Protein AF-A0A7R9JPN4-F1 (afdb_monomer_lite)

Sequence (256 aa):
MTETINARIPQGELLGKKVSSSNTGGVFYSFQGIPYAKPPVGPLRFKVDTTSFVTNNSSGFLSIEGSDVVPNNGLRDQVMALIWVKENISEFGGDPNNVTIEGISAGGLFHKAIAQSGTALLPACYVRKSVAQQRSYRLGEALGFNKKDPQALADYLKTVTPEQLVTATENALSEEETSRLLTFMFNPTEESGLGAFIPGDPFQLLKQGQFHKVPFIVGVTSAEGKLVLNVHNQAILTEWLPSFGEDVLDGVIFRG

pLDDT: mean 71.49, std 18.81, range [30.0, 97.25]

Radius of gyration: 21.3 Å; chains: 1; bounding box: 56×46×48 Å

InterPro domains:
  IPR002018 Carboxylesterase, type B [PF00135] (8-47)
  IPR002018 Carboxylesterase, type B [PF00135] (60-234)
  IPR019826 Carboxylesterase type B, active site [PS00122] (92-107)
  IPR029058 Alpha/Beta hydrolase fold [G3DSA:3.40.50.1820] (2-49)
  IPR029058 Alpha/Beta hydrolase fold [G3DSA:3.40.50.1820] (56-250)
  IPR029058 Alpha/Beta hydrolase fold [SSF53474] (8-233)

Organism: Timema genevievae (NCBI:txid629358)

Secondary structure (DSSP, 8-state):
-PEEEEEEETTEEEEEEEEE-TTT--EEEE----SSS----STTS-PPPTT-TT-STTGGG---TTSS--S-HHHHHHHHHHHHHHHHGGGGT--TTS--EEEEGGG--SSSEEEES--TTSTTT---HHHHHHHHHHHHHHTT-----HHHHHHHHTTS-HHHHHHHHHHHS-HHHHTSSS--SS------STT-SS-S-HHHHHHTT-S----EEEEEETTHHHHHHHHH-HHHHHHHGGGS-GGGGS-EEEE-

Foldseek 3Di:
DKDWDWDADPVGIFIWIFDQDPQPRDIDIGRPDDPPFDPPDDPPPDDDDPVVQQDPVQSQQQAFPQAPDDGNNSVVVVVVVLVVCLVCVVVRVDDSVDDADEDEALGFADANTEYEAYDCPPPAAEDENVLSNQLLVLLCVLLVNDDPRRHVSVVVVVVDHPVSSVVSLVVSDDPVQVPDLHHGSGHDYADDDDPTPHPDRPVVCVVVVVDDDHDYKYWYQLPSVLVSCSVPPPVVCVVCVVVDDPCSHPDGDIDD

Structure (mmCIF, N/CA/C/O backbone):
data_AF-A0A7R9JPN4-F1
#
_entry.id   AF-A0A7R9JPN4-F1
#
loop_
_atom_site.group_PDB
_atom_site.id
_atom_site.type_symbol
_atom_site.label_atom_id
_atom_site.label_alt_id
_atom_site.label_comp_id
_atom_site.label_asym_id
_atom_site.label_entity_id
_atom_site.label_seq_id
_atom_site.pdbx_PDB_ins_code
_atom_site.Cartn_x
_atom_site.Cartn_y
_atom_site.Cartn_z
_atom_site.occupancy
_atom_site.B_iso_or_equiv
_atom_site.auth_seq_id
_atom_site.auth_comp_id
_atom_site.auth_asym_id
_atom_site.auth_atom_id
_atom_site.pdbx_PDB_model_num
ATOM 1 N N . MET A 1 1 ? -26.350 20.402 -9.392 1.00 42.62 1 MET A N 1
ATOM 2 C CA . MET A 1 1 ? -26.614 21.281 -8.232 1.00 42.62 1 MET A CA 1
ATOM 3 C C . MET A 1 1 ? -26.684 20.394 -7.003 1.00 42.62 1 MET A C 1
ATOM 5 O O . MET A 1 1 ? -27.441 19.436 -7.028 1.00 42.62 1 MET A O 1
ATOM 9 N N . THR A 1 2 ? -25.854 20.633 -5.992 1.00 50.91 2 THR A N 1
ATOM 10 C CA . THR A 1 2 ? -25.908 19.905 -4.713 1.00 50.91 2 THR A CA 1
ATOM 11 C C . THR A 1 2 ? -26.987 20.509 -3.827 1.00 50.91 2 THR A C 1
ATOM 13 O O . THR A 1 2 ? -26.919 21.695 -3.513 1.00 50.91 2 THR A O 1
ATOM 16 N N . GLU A 1 3 ? -27.964 19.698 -3.437 1.00 67.62 3 GLU A N 1
ATOM 17 C CA . GLU A 1 3 ? -29.034 20.075 -2.512 1.00 67.62 3 GLU A CA 1
ATOM 18 C C . GLU A 1 3 ? -28.664 19.601 -1.100 1.00 67.62 3 GLU A C 1
ATOM 20 O O . GLU A 1 3 ? -28.267 18.448 -0.904 1.00 67.62 3 GLU A O 1
ATOM 25 N N . THR A 1 4 ? -28.742 20.499 -0.122 1.00 72.31 4 THR A N 1
ATOM 26 C CA . THR A 1 4 ? -28.488 20.185 1.291 1.00 72.31 4 THR A CA 1
ATOM 27 C C . THR A 1 4 ? -29.731 19.547 1.901 1.00 72.31 4 THR A C 1
ATOM 29 O O . THR A 1 4 ? -30.831 20.060 1.712 1.00 72.31 4 THR A O 1
ATOM 32 N N . ILE A 1 5 ? -29.570 18.453 2.649 1.00 73.75 5 ILE A N 1
ATOM 33 C CA . ILE A 1 5 ? -30.681 17.717 3.268 1.00 73.75 5 ILE A CA 1
ATOM 34 C C . ILE A 1 5 ? -30.405 17.495 4.749 1.00 73.75 5 ILE A C 1
ATOM 36 O O . ILE A 1 5 ? -29.289 17.162 5.130 1.00 73.75 5 ILE A O 1
ATOM 40 N N . ASN A 1 6 ? -31.443 17.643 5.571 1.00 73.25 6 ASN A N 1
ATOM 41 C CA . ASN A 1 6 ? -31.411 17.341 6.998 1.00 73.25 6 ASN A CA 1
ATOM 42 C C . ASN A 1 6 ? -32.177 16.042 7.264 1.00 73.25 6 ASN A C 1
ATOM 44 O O . ASN A 1 6 ? -33.338 15.926 6.876 1.00 73.25 6 ASN A O 1
ATOM 48 N N . ALA A 1 7 ? -31.550 15.086 7.944 1.00 65.31 7 ALA A N 1
ATOM 49 C CA . ALA A 1 7 ? -32.190 13.863 8.416 1.00 65.31 7 ALA A CA 1
ATOM 50 C C . ALA A 1 7 ? -32.227 13.863 9.947 1.00 65.31 7 ALA A C 1
ATOM 52 O O . ALA A 1 7 ? -31.200 14.038 10.595 1.00 65.31 7 ALA A O 1
ATOM 53 N N . ARG A 1 8 ? -33.405 13.669 10.545 1.00 67.12 8 ARG A N 1
ATOM 54 C CA . ARG A 1 8 ? -33.550 13.605 12.005 1.00 67.12 8 ARG A CA 1
ATOM 55 C C . ARG A 1 8 ? -33.510 12.150 12.471 1.00 67.12 8 ARG A C 1
ATOM 57 O O . ARG A 1 8 ? -34.318 11.342 12.025 1.00 67.12 8 ARG A O 1
ATOM 64 N N . ILE A 1 9 ? -32.600 11.846 13.392 1.00 68.06 9 ILE A N 1
ATOM 65 C CA . ILE A 1 9 ? -32.450 10.543 14.053 1.00 68.06 9 ILE A CA 1
ATOM 66 C C . ILE A 1 9 ? -32.574 10.711 15.581 1.00 68.06 9 ILE A C 1
ATOM 68 O O . ILE A 1 9 ? -32.477 11.838 16.072 1.00 68.06 9 ILE A O 1
ATOM 72 N N . PRO A 1 10 ? -32.781 9.635 16.369 1.00 53.94 10 PRO A N 1
ATOM 73 C CA . PRO A 1 10 ? -32.921 9.737 17.828 1.00 53.94 10 PRO A CA 1
ATOM 74 C C . PRO A 1 10 ? -31.755 10.448 18.537 1.00 53.94 10 PRO A C 1
ATOM 76 O O . PRO A 1 10 ? -31.945 11.036 19.597 1.00 53.94 10 PRO A O 1
ATOM 79 N N . GLN A 1 11 ? -30.559 10.409 17.948 1.00 51.44 11 GLN A N 1
ATOM 80 C CA . GLN A 1 11 ? -29.329 11.007 18.467 1.00 51.44 11 GLN A CA 1
ATOM 81 C C . GLN A 1 11 ? -29.113 12.470 18.026 1.00 51.44 11 GLN A C 1
ATOM 83 O O . GLN A 1 11 ? -28.174 13.102 18.503 1.00 51.44 11 GLN A O 1
ATOM 88 N N . GLY A 1 12 ? -29.946 13.021 17.132 1.00 59.19 12 GLY A N 1
ATOM 89 C CA . GLY A 1 12 ? -29.831 14.403 16.653 1.00 59.19 12 GLY A CA 1
ATOM 90 C C . GLY A 1 12 ? -30.166 14.594 15.172 1.00 59.19 12 GLY A C 1
ATOM 91 O O . GLY A 1 12 ? -30.761 13.734 14.525 1.00 59.19 12 GLY A O 1
ATOM 92 N N . GLU A 1 13 ? -29.794 15.751 14.626 1.00 59.81 13 GLU A N 1
ATOM 93 C CA . GLU A 1 13 ? -29.970 16.072 13.205 1.00 59.81 13 GLU A CA 1
ATOM 94 C C . GLU A 1 13 ? -28.665 15.835 12.436 1.00 59.81 13 GLU A C 1
ATOM 96 O O . GLU A 1 13 ? -27.599 16.317 12.818 1.00 59.81 13 GLU A O 1
ATOM 101 N N . LEU A 1 14 ? -28.754 15.072 11.350 1.00 55.31 14 LEU A N 1
ATOM 102 C CA . LEU A 1 14 ? -27.670 14.793 10.419 1.00 55.31 14 LEU A CA 1
ATOM 103 C C . LEU A 1 14 ? -27.808 15.690 9.192 1.00 55.31 14 LEU A C 1
ATOM 105 O O . LEU A 1 14 ? -28.815 15.648 8.484 1.00 55.31 14 LEU A O 1
ATOM 109 N N . LEU A 1 15 ? -26.764 16.471 8.922 1.00 64.50 15 LEU A N 1
ATOM 110 C CA . LEU A 1 15 ? -26.654 17.288 7.721 1.00 64.50 15 LEU A CA 1
ATOM 111 C C . LEU A 1 15 ? -25.984 16.464 6.615 1.00 64.50 15 LEU A C 1
ATOM 113 O O . LEU A 1 15 ? -24.847 16.012 6.758 1.00 64.50 15 LEU A O 1
ATOM 117 N N . GLY A 1 16 ? -26.680 16.287 5.502 1.00 68.69 16 GLY A N 1
ATOM 118 C CA . GLY A 1 16 ? -26.197 15.575 4.327 1.00 68.69 16 GLY A CA 1
ATOM 119 C C . GLY A 1 16 ? -26.319 16.394 3.051 1.00 68.69 16 GLY A C 1
ATOM 120 O O . GLY A 1 16 ? -26.831 17.516 3.025 1.00 68.69 16 GLY A O 1
ATOM 121 N N . LYS A 1 17 ? -25.840 15.808 1.958 1.00 76.38 17 LYS A N 1
ATOM 122 C CA . LYS A 1 17 ? -25.964 16.352 0.606 1.00 76.38 17 LYS A CA 1
ATOM 123 C C . LYS A 1 17 ? -26.546 15.301 -0.317 1.00 76.38 17 LYS A C 1
ATOM 125 O O . LYS A 1 17 ? -26.109 14.153 -0.309 1.00 76.38 17 LYS A O 1
ATOM 130 N N . LYS A 1 18 ? -27.482 15.711 -1.163 1.00 73.75 18 LYS A N 1
ATOM 131 C CA . LYS A 1 18 ? -27.906 14.933 -2.323 1.00 73.75 18 LYS A CA 1
ATOM 132 C C . LYS A 1 18 ? -26.887 15.149 -3.438 1.00 73.75 18 LYS A C 1
ATOM 134 O O . LYS A 1 18 ? -26.660 16.286 -3.862 1.00 73.75 18 LYS A O 1
ATOM 139 N N . VAL A 1 19 ? -26.244 14.072 -3.873 1.00 70.62 19 VAL A N 1
ATOM 140 C CA . VAL A 1 19 ? -25.164 14.094 -4.863 1.00 70.62 19 VAL A CA 1
ATOM 141 C C . VAL A 1 19 ? -25.565 13.244 -6.060 1.00 70.62 19 VAL A C 1
ATOM 143 O O . VAL A 1 19 ? -25.974 12.095 -5.918 1.00 70.62 19 VAL A O 1
ATOM 146 N N . SER A 1 20 ? -25.437 13.816 -7.254 1.00 63.56 20 SER A N 1
ATOM 147 C CA . SER A 1 20 ? -25.566 13.076 -8.508 1.00 63.56 20 SER A CA 1
ATOM 148 C C . SER A 1 20 ? -24.208 12.500 -8.888 1.00 63.56 20 SER A C 1
ATOM 150 O O . SER A 1 20 ? -23.233 13.242 -9.014 1.00 63.56 20 SER A O 1
ATOM 152 N N . SER A 1 21 ? -24.146 11.185 -9.071 1.00 51.16 21 SER A N 1
ATOM 153 C CA . SER A 1 21 ? -22.965 10.507 -9.596 1.00 51.16 21 SER A CA 1
ATOM 154 C C . SER A 1 21 ? -22.791 10.840 -11.075 1.00 51.16 21 SER A C 1
ATOM 156 O O . SER A 1 21 ? -23.669 10.543 -11.886 1.00 51.16 21 SER A O 1
ATOM 158 N N . SER A 1 22 ? -21.643 11.407 -11.445 1.00 50.62 22 SER A N 1
ATOM 159 C CA . SER A 1 22 ? -21.282 11.644 -12.849 1.00 50.62 22 SER A CA 1
ATOM 160 C C . SER A 1 22 ? -21.083 10.348 -13.639 1.00 50.62 22 SER A C 1
ATOM 162 O O . SER A 1 22 ? -21.217 10.356 -14.856 1.00 50.62 22 SER A O 1
ATOM 164 N N . ASN A 1 23 ? -20.785 9.239 -12.955 1.00 41.00 23 ASN A N 1
ATOM 165 C CA . ASN A 1 23 ? -20.357 7.991 -13.590 1.00 41.00 23 ASN A CA 1
ATOM 166 C C . ASN A 1 23 ? -21.492 6.969 -13.740 1.00 41.00 23 ASN A C 1
ATOM 168 O O . ASN A 1 23 ? -21.409 6.087 -14.584 1.00 41.00 23 ASN A O 1
ATOM 172 N N . THR A 1 24 ? -22.544 7.067 -12.924 1.00 50.19 24 THR A N 1
ATOM 173 C CA . THR A 1 24 ? -23.668 6.110 -12.932 1.00 50.19 24 THR A CA 1
ATOM 174 C C . THR A 1 24 ? -25.025 6.768 -13.165 1.00 50.19 24 THR A C 1
ATOM 176 O O . THR A 1 24 ? -26.025 6.064 -13.255 1.00 50.19 24 THR A O 1
ATOM 179 N N . GLY A 1 25 ? -25.103 8.105 -13.218 1.00 53.50 25 GLY A N 1
ATOM 180 C CA . GLY A 1 25 ? -26.359 8.857 -13.366 1.00 53.50 25 GLY A CA 1
ATOM 181 C C . GLY A 1 25 ? -27.300 8.784 -12.153 1.00 53.50 25 GLY A C 1
ATOM 182 O O . GLY A 1 25 ? -28.265 9.542 -12.076 1.00 53.50 25 GLY A O 1
ATOM 183 N N . GLY A 1 26 ? -27.011 7.909 -11.187 1.00 51.72 26 GLY A N 1
ATOM 184 C CA . GLY A 1 26 ? -27.774 7.741 -9.958 1.00 51.72 26 GLY A CA 1
ATOM 185 C C . GLY A 1 26 ? -27.561 8.887 -8.972 1.00 51.72 26 GLY A C 1
ATOM 186 O O . GLY A 1 26 ? -26.497 9.512 -8.914 1.00 51.72 26 GLY A O 1
ATOM 187 N N . VAL A 1 27 ? -28.588 9.149 -8.170 1.00 64.81 27 VAL A N 1
ATOM 188 C CA . VAL A 1 27 ? -28.534 10.130 -7.088 1.00 64.81 27 VAL A CA 1
ATOM 189 C C . VAL A 1 27 ? -28.393 9.395 -5.766 1.00 64.81 27 VAL A C 1
ATOM 191 O O . VAL A 1 27 ? -29.198 8.521 -5.464 1.00 64.81 27 VAL A O 1
ATOM 194 N N . PHE A 1 28 ? -27.393 9.761 -4.972 1.00 62.91 28 PHE A N 1
ATOM 195 C CA . PHE A 1 28 ? -27.169 9.197 -3.646 1.00 62.91 28 PHE A CA 1
ATOM 196 C C . PHE A 1 28 ? -27.067 10.302 -2.596 1.00 62.91 28 PHE A C 1
ATOM 198 O O . PHE A 1 28 ? -26.743 11.456 -2.891 1.00 62.91 28 PHE A O 1
ATOM 205 N N . TYR A 1 29 ? -27.372 9.949 -1.352 1.00 68.69 29 TYR A N 1
ATOM 206 C CA . TYR A 1 29 ? -27.294 10.857 -0.216 1.00 68.69 29 TYR A CA 1
ATOM 207 C C . TYR A 1 29 ? -25.976 10.625 0.519 1.00 68.69 29 TYR A C 1
ATOM 209 O O . TYR A 1 29 ? -25.662 9.508 0.918 1.00 68.69 29 TYR A O 1
ATOM 217 N N . SER A 1 30 ? -25.188 11.683 0.666 1.00 56.91 30 SER A N 1
ATOM 218 C CA . SER A 1 30 ? -23.883 11.659 1.315 1.00 56.91 30 SER A CA 1
ATOM 219 C C . SER A 1 30 ? -23.966 12.391 2.649 1.00 56.91 30 SER A C 1
ATOM 221 O O . SER A 1 30 ? -24.202 13.601 2.688 1.00 56.91 30 SER A O 1
ATOM 223 N N . PHE A 1 31 ? -23.779 11.655 3.741 1.00 62.03 31 PHE A N 1
ATOM 224 C CA . PHE A 1 31 ? -23.730 12.179 5.104 1.00 62.03 31 PHE A CA 1
ATOM 225 C C . PHE A 1 31 ? -22.290 12.032 5.598 1.00 62.03 31 PHE A C 1
ATOM 227 O O . PHE A 1 31 ? -21.897 10.994 6.115 1.00 62.03 31 PHE A O 1
ATOM 234 N N . GLN A 1 32 ? -21.469 13.055 5.359 1.00 51.66 32 GLN A N 1
ATOM 235 C CA . GLN A 1 32 ? -20.014 13.007 5.581 1.00 51.66 32 GLN A CA 1
ATOM 236 C C . GLN A 1 32 ? -19.599 13.321 7.029 1.00 51.66 32 GLN A C 1
ATOM 238 O O . GLN A 1 32 ? -18.448 13.667 7.282 1.00 51.66 32 GLN A O 1
ATOM 243 N N . GLY A 1 33 ? -20.527 13.245 7.984 1.00 49.41 33 GLY A N 1
ATOM 244 C CA . GLY A 1 33 ? -20.218 13.499 9.383 1.00 49.41 33 GLY A CA 1
ATOM 245 C C . GLY A 1 33 ? -21.326 13.062 10.331 1.00 49.41 33 GLY A C 1
ATOM 246 O O . GLY A 1 33 ? -22.500 13.351 10.113 1.00 49.41 33 GLY A O 1
ATOM 247 N N . ILE A 1 34 ? -20.920 12.404 11.415 1.00 47.25 34 ILE A N 1
ATOM 248 C CA . ILE A 1 34 ? -21.707 12.259 12.639 1.00 47.25 34 ILE A CA 1
ATOM 249 C C . ILE A 1 34 ? -21.252 13.402 13.562 1.00 47.25 34 ILE A C 1
ATOM 251 O O . ILE A 1 34 ? -20.043 13.560 13.757 1.00 47.25 34 ILE A O 1
ATOM 255 N N . PRO A 1 35 ? -22.155 14.239 14.103 1.00 42.12 35 PRO A N 1
ATOM 256 C CA . PRO A 1 35 ? -21.775 15.434 14.846 1.00 42.12 35 PRO A CA 1
ATOM 257 C C . PRO A 1 35 ? -21.284 15.061 16.251 1.00 42.12 35 PRO A C 1
ATOM 259 O O . PRO A 1 35 ? -22.015 15.200 17.223 1.00 42.12 35 PRO A O 1
ATOM 262 N N . TYR A 1 36 ? -20.040 14.595 16.368 1.00 42.12 36 TYR A N 1
ATOM 263 C CA . TYR A 1 36 ? -19.376 14.438 17.667 1.00 42.12 36 TYR A CA 1
ATOM 264 C C . TYR A 1 36 ? -18.404 15.581 18.002 1.00 42.12 36 TYR A C 1
ATOM 266 O O . TYR A 1 36 ? -18.042 15.719 19.166 1.00 42.12 36 TYR A O 1
ATOM 274 N N . ALA A 1 37 ? -18.015 16.447 17.051 1.00 38.38 37 ALA A N 1
ATOM 275 C CA . ALA A 1 37 ? -17.105 17.561 17.344 1.00 38.38 37 ALA A CA 1
ATOM 276 C C . ALA A 1 37 ? -17.206 18.742 16.362 1.00 38.38 37 ALA A C 1
ATOM 278 O O . ALA A 1 37 ? -17.535 18.578 15.185 1.00 38.38 37 ALA A O 1
ATOM 279 N N . LYS A 1 38 ? -16.876 19.950 16.849 1.00 36.81 38 LYS A N 1
ATOM 280 C CA . LYS A 1 38 ? -16.669 21.141 16.006 1.00 36.81 38 LYS A CA 1
ATOM 281 C C . LYS A 1 38 ? -15.489 20.891 15.049 1.00 36.81 38 LYS A C 1
ATOM 283 O O . LYS A 1 38 ? -14.474 20.358 15.493 1.00 36.81 38 LYS A O 1
ATOM 288 N N . PRO A 1 39 ? -15.576 21.293 13.766 1.00 38.50 39 PRO A N 1
ATOM 289 C CA . PRO A 1 39 ? -14.472 21.125 12.824 1.00 38.50 39 PRO A CA 1
ATOM 290 C C . PRO A 1 39 ? -13.214 21.858 13.328 1.00 38.50 39 PRO A C 1
ATOM 292 O O . PRO A 1 39 ? -13.337 23.001 13.779 1.00 38.50 39 PRO A O 1
ATOM 295 N N . PRO A 1 40 ? -12.013 21.248 13.250 1.00 42.97 40 PRO A N 1
ATOM 296 C CA . PRO A 1 40 ? -10.775 21.878 13.694 1.00 42.97 40 PRO A CA 1
ATOM 297 C C . PRO A 1 40 ? -10.393 22.992 12.713 1.00 42.97 40 PRO A C 1
ATOM 299 O O . PRO A 1 40 ? -9.719 22.779 11.702 1.00 42.97 40 PRO A O 1
ATOM 302 N N . VAL A 1 41 ? -10.880 24.198 12.995 1.00 45.88 41 VAL A N 1
ATOM 303 C CA . VAL A 1 41 ? -10.524 25.435 12.299 1.00 45.88 41 VAL A CA 1
ATOM 304 C C . VAL A 1 41 ? -9.501 26.182 13.154 1.00 45.88 41 VAL A C 1
ATOM 306 O O . VAL A 1 41 ? -9.796 26.596 14.271 1.00 45.88 41 VAL A O 1
ATOM 309 N N . GLY A 1 42 ? -8.265 26.303 12.665 1.00 46.53 42 GLY A N 1
ATOM 310 C CA . GLY A 1 42 ? -7.189 26.980 13.389 1.00 46.53 42 GLY A CA 1
ATOM 311 C C . GLY A 1 42 ? -5.780 26.585 12.928 1.00 46.53 42 GLY A C 1
ATOM 312 O O . GLY A 1 42 ? -5.636 25.787 12.001 1.00 46.53 42 GLY A O 1
ATOM 313 N N . PRO A 1 43 ? -4.732 27.115 13.587 1.00 43.19 43 PRO A N 1
ATOM 314 C CA . PRO A 1 43 ? -3.322 26.856 13.258 1.00 43.19 43 PRO A CA 1
ATOM 315 C C . PRO A 1 43 ? -2.906 25.384 13.398 1.00 43.19 43 PRO A C 1
ATOM 317 O O . PRO A 1 43 ? -1.898 24.979 12.833 1.00 43.19 43 PRO A O 1
ATOM 320 N N . LEU A 1 44 ? -3.694 24.602 14.145 1.00 42.78 44 LEU A N 1
ATOM 321 C CA . LEU A 1 44 ? -3.515 23.170 14.404 1.00 42.78 44 LEU A CA 1
ATOM 322 C C . LEU A 1 44 ? -4.220 22.275 13.370 1.00 42.78 44 LEU A C 1
ATOM 324 O O . LEU A 1 44 ? -4.269 21.058 13.533 1.00 42.78 44 LEU A O 1
ATOM 328 N N . ARG A 1 45 ? -4.798 22.856 12.308 1.00 49.81 45 ARG A N 1
ATOM 329 C CA . ARG A 1 45 ? -5.262 22.081 11.153 1.00 49.81 45 ARG A CA 1
ATOM 330 C C . ARG A 1 45 ? -4.069 21.323 10.572 1.00 49.81 45 ARG A C 1
ATOM 332 O O . ARG A 1 45 ? -3.018 21.929 10.375 1.00 49.81 45 ARG A O 1
ATOM 339 N N . PHE A 1 46 ? -4.265 20.044 10.236 1.00 38.22 46 PHE A N 1
ATOM 340 C CA . PHE A 1 46 ? -3.281 19.241 9.507 1.00 38.22 46 PHE A CA 1
ATOM 341 C C . PHE A 1 46 ? -2.682 20.050 8.354 1.00 38.22 46 PHE A C 1
ATOM 343 O O . PHE A 1 46 ? -3.364 20.396 7.383 1.00 38.22 46 PHE A O 1
ATOM 350 N N . LYS A 1 47 ? -1.404 20.387 8.505 1.00 33.56 47 LYS A N 1
ATOM 351 C CA . LYS A 1 47 ? -0.590 20.980 7.460 1.00 33.56 47 LYS A CA 1
ATOM 352 C C . LYS A 1 47 ? 0.071 19.803 6.763 1.00 33.56 47 LYS A C 1
ATOM 354 O O . LYS A 1 47 ? 0.783 19.043 7.410 1.00 33.56 47 LYS A O 1
ATOM 359 N N . VAL A 1 48 ? -0.236 19.616 5.482 1.00 33.09 48 VAL A N 1
ATOM 360 C CA . VAL A 1 48 ? 0.467 18.629 4.657 1.00 33.09 48 VAL A CA 1
ATOM 361 C C . VAL A 1 48 ? 1.948 18.988 4.720 1.00 33.09 48 VAL A C 1
ATOM 363 O O . VAL A 1 48 ? 2.312 20.129 4.421 1.00 33.09 48 VAL A O 1
ATOM 366 N N . ASP A 1 49 ? 2.771 18.062 5.202 1.00 31.14 49 ASP A N 1
ATOM 367 C CA . ASP A 1 49 ? 4.206 18.276 5.305 1.00 31.14 49 ASP A CA 1
ATOM 368 C C . ASP A 1 49 ? 4.795 18.325 3.888 1.00 31.14 49 ASP A C 1
ATOM 370 O O . ASP A 1 49 ? 4.622 17.430 3.064 1.00 31.14 49 ASP A O 1
ATOM 374 N N . THR A 1 50 ? 5.474 19.423 3.579 1.00 32.38 50 THR A N 1
ATOM 375 C CA . THR A 1 50 ? 6.182 19.635 2.315 1.00 32.38 50 THR A CA 1
ATOM 376 C C . THR A 1 50 ? 7.529 18.904 2.284 1.00 32.38 50 THR A C 1
ATOM 378 O O . THR A 1 50 ? 8.378 19.212 1.466 1.00 32.38 50 THR A O 1
ATOM 381 N N . THR A 1 51 ? 7.797 17.960 3.180 1.00 30.00 51 THR A N 1
ATOM 382 C CA . THR A 1 51 ? 8.884 16.979 3.010 1.00 30.00 51 THR A CA 1
ATOM 383 C C . THR A 1 51 ? 8.368 15.616 2.539 1.00 30.00 51 THR A C 1
ATOM 385 O O . THR A 1 51 ? 9.152 14.773 2.112 1.00 30.00 51 THR A O 1
ATOM 388 N N . SER A 1 52 ? 7.043 15.444 2.459 1.00 35.34 52 SER A N 1
ATOM 389 C CA . SER A 1 52 ? 6.344 14.266 1.928 1.00 35.34 52 SER A CA 1
ATOM 390 C C . SER A 1 52 ? 6.244 14.238 0.397 1.00 35.34 52 SER A C 1
ATOM 392 O O . SER A 1 52 ? 5.385 13.554 -0.152 1.00 35.34 52 SER A O 1
ATOM 394 N N . PHE A 1 53 ? 7.096 14.960 -0.338 1.00 31.08 53 PHE A N 1
ATOM 395 C CA . PHE A 1 53 ? 6.980 15.079 -1.802 1.00 31.08 53 PHE A CA 1
ATOM 396 C C . PHE A 1 53 ? 7.178 13.760 -2.581 1.00 31.08 53 PHE A C 1
ATOM 398 O O . PHE A 1 53 ? 7.048 13.752 -3.802 1.00 31.08 53 PHE A O 1
ATOM 405 N N . VAL A 1 54 ? 7.418 12.639 -1.890 1.00 33.19 54 VAL A N 1
ATOM 406 C CA . VAL A 1 54 ? 7.459 11.286 -2.467 1.00 33.19 54 VAL A CA 1
ATOM 407 C C . VAL A 1 54 ? 6.253 10.431 -2.052 1.00 33.19 54 VAL A C 1
ATOM 409 O O . VAL A 1 54 ? 6.204 9.271 -2.424 1.00 33.19 54 VAL A O 1
ATOM 412 N N . THR A 1 55 ? 5.239 10.936 -1.340 1.00 36.88 55 THR A N 1
ATOM 413 C CA . THR A 1 55 ? 4.022 10.164 -1.011 1.00 36.88 55 THR A CA 1
ATOM 414 C C . THR A 1 55 ? 2.797 10.678 -1.767 1.00 36.88 55 THR A C 1
ATOM 416 O O . THR A 1 55 ? 1.797 11.123 -1.212 1.00 36.88 55 THR A O 1
ATOM 419 N N . ASN A 1 56 ? 2.806 10.480 -3.087 1.00 38.12 56 ASN A N 1
ATOM 420 C CA . ASN A 1 56 ? 1.598 9.909 -3.681 1.00 38.12 56 ASN A CA 1
ATOM 421 C C . ASN A 1 56 ? 1.303 8.632 -2.865 1.00 38.12 56 ASN A C 1
ATOM 423 O O . ASN A 1 56 ? 2.215 7.834 -2.657 1.00 38.12 56 ASN A O 1
ATOM 427 N N . ASN A 1 57 ? 0.076 8.443 -2.369 1.00 47.78 57 ASN A N 1
ATOM 428 C CA . ASN A 1 57 ? -0.329 7.285 -1.553 1.00 47.78 57 ASN A CA 1
ATOM 429 C C . ASN A 1 57 ? 0.161 5.920 -2.084 1.00 47.78 57 ASN A C 1
ATOM 431 O O . ASN A 1 57 ? 0.223 4.959 -1.324 1.00 47.78 57 ASN A O 1
ATOM 435 N N . SER A 1 58 ? 0.523 5.810 -3.362 1.00 53.66 58 SER A N 1
ATOM 436 C CA . SER A 1 58 ? 1.078 4.604 -3.957 1.00 53.66 58 SER A CA 1
ATOM 437 C C . SER A 1 58 ? 2.575 4.362 -3.649 1.00 53.66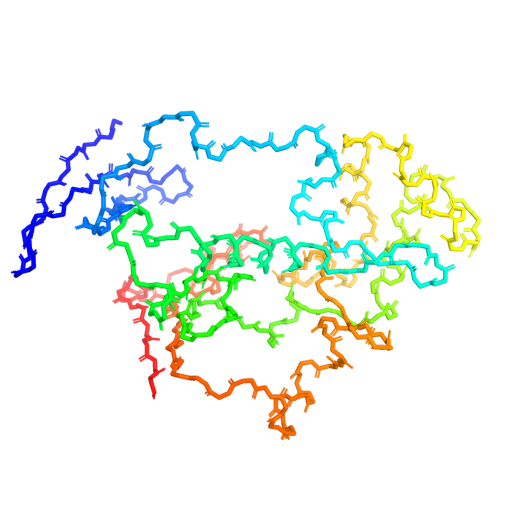 58 SER A C 1
ATOM 439 O O . SER A 1 58 ? 2.951 3.236 -3.354 1.00 53.66 58 SER A O 1
ATOM 441 N N . SER A 1 59 ? 3.460 5.363 -3.634 1.00 62.50 59 SER A N 1
ATOM 442 C CA . SER A 1 59 ? 4.918 5.160 -3.433 1.00 62.50 59 SER A CA 1
ATOM 443 C C . SER A 1 59 ? 5.324 4.866 -1.984 1.00 62.50 59 SER A C 1
ATOM 445 O O . SER A 1 59 ? 6.403 4.322 -1.751 1.00 62.50 59 SER A O 1
ATOM 447 N N . GLY A 1 60 ? 4.440 5.115 -1.010 1.00 74.81 60 GLY A N 1
ATOM 448 C CA . GLY A 1 60 ? 4.622 4.705 0.391 1.00 74.81 60 GLY A CA 1
ATOM 449 C C . GLY A 1 60 ? 4.712 3.184 0.599 1.00 74.81 60 GLY A C 1
ATOM 450 O O . GLY A 1 60 ? 4.959 2.727 1.714 1.00 74.81 60 GLY A O 1
ATOM 451 N N . PHE A 1 61 ? 4.526 2.396 -0.461 1.00 85.94 61 PHE A N 1
ATOM 452 C CA . PHE A 1 61 ? 4.629 0.939 -0.460 1.00 85.94 61 PHE A CA 1
ATOM 453 C C . PHE A 1 61 ? 5.728 0.413 -1.398 1.00 85.94 61 PHE A C 1
ATOM 455 O O . PHE A 1 61 ? 5.737 -0.771 -1.733 1.00 85.94 61 PHE A O 1
ATOM 462 N N . LEU A 1 62 ? 6.658 1.271 -1.837 1.00 88.19 62 LEU A N 1
ATOM 463 C CA . LEU A 1 62 ? 7.845 0.827 -2.568 1.00 88.19 62 LEU A CA 1
ATOM 464 C C . LEU A 1 62 ? 8.656 -0.148 -1.699 1.00 88.19 62 LEU A C 1
ATOM 466 O O . LEU A 1 62 ? 8.874 0.094 -0.514 1.00 88.19 62 LEU A O 1
ATOM 470 N N . SER A 1 63 ? 9.116 -1.246 -2.296 1.00 90.50 63 SER A N 1
ATOM 471 C CA . SER A 1 63 ? 9.945 -2.243 -1.619 1.00 90.50 63 SER A CA 1
ATOM 472 C C . SER A 1 63 ? 11.119 -2.625 -2.503 1.00 90.50 63 SER A C 1
ATOM 474 O O . SER A 1 63 ? 10.927 -3.016 -3.657 1.00 90.50 63 SER A O 1
ATOM 476 N N . ILE A 1 64 ? 12.331 -2.469 -1.971 1.00 92.44 64 ILE A N 1
ATOM 477 C CA . ILE A 1 64 ? 13.574 -2.826 -2.651 1.00 92.44 64 ILE A CA 1
ATOM 478 C C . ILE A 1 64 ? 14.476 -3.538 -1.638 1.00 92.44 64 ILE A C 1
ATOM 480 O O . ILE A 1 64 ? 15.211 -2.926 -0.873 1.00 92.44 64 ILE A O 1
ATOM 484 N N . GLU A 1 65 ? 14.406 -4.861 -1.607 1.00 91.50 65 GLU A N 1
ATOM 485 C CA . GLU A 1 65 ? 15.287 -5.702 -0.811 1.00 91.50 65 GLU A CA 1
ATOM 486 C C . GLU A 1 65 ? 16.753 -5.475 -1.189 1.00 91.50 65 GLU A C 1
ATOM 488 O O . GLU A 1 65 ? 17.119 -5.513 -2.364 1.00 91.50 65 GLU A O 1
ATOM 493 N N . GLY A 1 66 ? 17.589 -5.266 -0.169 1.00 90.44 66 GLY A N 1
ATOM 494 C CA . GLY A 1 66 ? 19.011 -4.970 -0.331 1.00 90.44 66 GLY A CA 1
ATOM 495 C C . GLY A 1 66 ? 19.340 -3.481 -0.466 1.00 90.44 66 GLY A C 1
ATOM 496 O O . GLY A 1 66 ? 20.494 -3.167 -0.743 1.00 90.44 66 GLY A O 1
ATOM 497 N N . SER A 1 67 ? 18.370 -2.580 -0.274 1.00 91.25 67 SER A N 1
ATOM 498 C CA . SER A 1 67 ? 18.594 -1.131 -0.191 1.00 91.25 67 SER A CA 1
ATOM 499 C C . SER A 1 67 ? 18.140 -0.539 1.151 1.00 91.25 67 SER A C 1
ATOM 501 O O . SER A 1 67 ? 17.682 -1.252 2.046 1.00 91.25 67 SER A O 1
ATOM 503 N N . ASP A 1 68 ? 18.262 0.782 1.279 1.00 87.31 68 ASP A N 1
ATOM 504 C CA . ASP A 1 68 ? 17.746 1.594 2.383 1.00 87.31 68 ASP A CA 1
ATOM 505 C C . ASP A 1 68 ? 16.221 1.829 2.347 1.00 87.31 68 ASP A C 1
ATOM 507 O O . ASP A 1 68 ? 15.673 2.475 3.243 1.00 87.31 68 ASP A O 1
ATOM 511 N N . VAL A 1 69 ? 15.511 1.311 1.338 1.00 86.94 69 VAL A N 1
ATOM 512 C CA . VAL A 1 69 ? 14.058 1.484 1.209 1.00 86.94 69 VAL A CA 1
ATOM 513 C C . VAL A 1 69 ? 13.318 0.579 2.187 1.00 86.94 69 VAL A C 1
ATOM 515 O O . VAL A 1 69 ? 13.250 -0.640 2.024 1.00 86.94 69 VAL A O 1
ATOM 518 N N . VAL A 1 70 ? 12.688 1.204 3.178 1.00 83.88 70 VAL A N 1
ATOM 519 C CA . VAL A 1 70 ? 11.776 0.538 4.112 1.00 83.88 70 VAL A CA 1
ATOM 520 C C . VAL A 1 70 ? 10.385 0.443 3.472 1.00 83.88 70 VAL A C 1
ATOM 522 O O . VAL A 1 70 ? 9.838 1.479 3.085 1.00 83.88 70 VAL A O 1
ATOM 525 N N . PRO A 1 71 ? 9.790 -0.757 3.339 1.00 85.94 71 PRO A N 1
ATOM 526 C CA . PRO A 1 71 ? 8.441 -0.896 2.806 1.00 85.94 71 PRO A CA 1
ATOM 527 C C . PRO A 1 71 ? 7.388 -0.487 3.845 1.00 85.94 71 PRO A C 1
ATOM 529 O O . PRO A 1 71 ? 7.677 -0.268 5.021 1.00 85.94 71 PRO A O 1
ATOM 532 N N . ASN A 1 72 ? 6.128 -0.438 3.410 1.00 87.50 72 ASN A N 1
ATOM 533 C CA . ASN A 1 72 ? 4.973 -0.167 4.273 1.00 87.50 72 ASN A CA 1
ATOM 534 C C . ASN A 1 72 ? 4.989 1.215 4.955 1.00 87.50 72 ASN A C 1
ATOM 536 O O . ASN A 1 72 ? 4.274 1.406 5.939 1.00 87.50 72 ASN A O 1
ATOM 540 N N . ASN A 1 73 ? 5.739 2.197 4.441 1.00 83.19 73 ASN A N 1
ATOM 541 C CA . ASN A 1 73 ? 5.738 3.564 4.976 1.00 83.19 73 ASN A CA 1
ATOM 542 C C . ASN A 1 73 ? 4.328 4.164 5.006 1.00 83.19 73 ASN A C 1
ATOM 544 O O . ASN A 1 73 ? 3.971 4.788 5.994 1.00 83.19 73 ASN A O 1
ATOM 548 N N . GLY A 1 74 ? 3.474 3.849 4.026 1.00 81.19 74 GLY A N 1
ATOM 549 C CA . GLY A 1 74 ? 2.064 4.251 4.062 1.00 81.19 74 GLY A CA 1
ATOM 550 C C . GLY A 1 74 ? 1.294 3.718 5.284 1.00 81.19 74 GLY A C 1
ATOM 551 O O . GLY A 1 74 ? 0.442 4.417 5.826 1.00 81.19 74 GLY A O 1
ATOM 552 N N . LEU A 1 75 ? 1.607 2.512 5.777 1.00 82.56 75 LEU A N 1
ATOM 553 C CA . LEU A 1 75 ? 1.018 1.983 7.021 1.00 82.56 75 LEU A CA 1
ATOM 554 C C . LEU A 1 75 ? 1.657 2.604 8.266 1.00 82.56 75 LEU A C 1
ATOM 556 O O . LEU A 1 75 ? 0.990 2.799 9.283 1.00 82.56 75 LEU A O 1
ATOM 560 N N . ARG A 1 76 ? 2.949 2.930 8.200 1.00 82.19 76 ARG A N 1
ATOM 561 C CA . ARG A 1 76 ? 3.659 3.619 9.286 1.00 82.19 76 ARG A CA 1
ATOM 562 C C . ARG A 1 76 ? 3.131 5.040 9.467 1.00 82.19 76 ARG A C 1
ATOM 564 O O . ARG A 1 76 ? 2.901 5.442 10.603 1.00 82.19 76 ARG A O 1
ATOM 571 N N . ASP A 1 77 ? 2.827 5.735 8.377 1.00 78.88 77 ASP A N 1
ATOM 572 C CA . ASP A 1 77 ? 2.174 7.046 8.385 1.00 78.88 77 ASP A CA 1
ATOM 573 C C . ASP A 1 77 ? 0.788 6.969 9.038 1.00 78.88 77 ASP A C 1
ATOM 575 O O . ASP A 1 77 ? 0.443 7.806 9.874 1.00 78.88 77 ASP A O 1
ATOM 579 N N . GLN A 1 78 ? 0.015 5.916 8.741 1.00 78.62 78 GLN A N 1
ATOM 580 C CA . GLN A 1 78 ? -1.259 5.663 9.423 1.00 78.62 78 GLN A CA 1
ATOM 581 C C . GLN A 1 78 ? -1.058 5.457 10.929 1.00 78.62 78 GLN A C 1
ATOM 583 O O . GLN A 1 78 ? -1.783 6.047 11.726 1.00 78.62 78 GLN A O 1
ATOM 588 N N . VAL A 1 79 ? -0.052 4.684 11.349 1.00 81.06 79 VAL A N 1
ATOM 589 C CA . VAL A 1 79 ? 0.262 4.515 12.779 1.00 81.06 79 VAL A CA 1
ATOM 590 C C . VAL A 1 79 ? 0.685 5.830 13.427 1.00 81.06 79 VAL A C 1
ATOM 592 O O . VAL A 1 79 ? 0.220 6.125 14.526 1.00 81.06 79 VAL A O 1
ATOM 595 N N . MET A 1 80 ? 1.495 6.651 12.761 1.00 80.50 80 MET A N 1
ATOM 596 C CA . MET A 1 80 ? 1.882 7.968 13.272 1.00 80.50 80 MET A CA 1
ATOM 597 C C . MET A 1 80 ? 0.675 8.891 13.445 1.00 80.50 80 MET A C 1
ATOM 599 O O . MET A 1 80 ? 0.563 9.563 14.471 1.00 80.50 80 MET A O 1
ATOM 603 N N . ALA A 1 81 ? -0.273 8.873 12.506 1.00 77.62 81 ALA A N 1
ATOM 604 C CA . ALA A 1 81 ? -1.528 9.603 12.653 1.00 77.62 81 ALA A CA 1
ATOM 605 C C . ALA A 1 81 ? -2.337 9.111 13.866 1.00 77.62 81 ALA A C 1
ATOM 607 O O . ALA A 1 81 ? -2.902 9.920 14.599 1.00 77.62 81 ALA A O 1
ATOM 608 N N . LEU A 1 82 ? -2.359 7.802 14.131 1.00 76.81 82 LEU A N 1
ATOM 609 C CA . LEU A 1 82 ? -3.045 7.237 15.298 1.00 76.81 82 LEU A CA 1
ATOM 610 C C . LEU A 1 82 ? -2.351 7.562 16.620 1.00 76.81 82 LEU A C 1
ATOM 612 O O . LEU A 1 82 ? -3.038 7.826 17.605 1.00 76.81 82 LEU A O 1
ATOM 616 N N . ILE A 1 83 ? -1.017 7.567 16.649 1.00 77.75 83 ILE A N 1
ATOM 617 C CA . ILE A 1 83 ? -0.241 8.033 17.805 1.00 77.75 83 ILE A CA 1
ATOM 618 C C . ILE A 1 83 ? -0.596 9.491 18.082 1.00 77.75 83 ILE A C 1
ATOM 620 O O . ILE A 1 83 ? -0.980 9.816 19.202 1.00 77.75 83 ILE A O 1
ATOM 624 N N . TRP A 1 84 ? -0.595 10.336 17.048 1.00 86.31 84 TRP A N 1
ATOM 625 C CA . TRP A 1 84 ? -0.990 11.733 17.183 1.00 86.31 84 TRP A CA 1
ATOM 626 C C . TRP A 1 84 ? -2.417 11.870 17.726 1.00 86.31 84 TRP A C 1
ATOM 628 O O . TRP A 1 84 ? -2.638 12.617 18.676 1.00 86.31 84 TRP A O 1
ATOM 638 N N . VAL A 1 85 ? -3.387 11.120 17.189 1.00 83.75 85 VAL A N 1
ATOM 639 C CA . VAL A 1 85 ? -4.763 11.124 17.714 1.00 83.75 85 VAL A CA 1
ATOM 640 C C . VAL A 1 85 ? -4.759 10.726 19.186 1.00 83.75 85 VAL A C 1
ATOM 642 O O . VAL A 1 85 ? -5.319 11.439 20.008 1.00 83.75 85 VAL A O 1
ATOM 645 N N . LYS A 1 86 ? -4.093 9.632 19.550 1.00 80.81 86 LYS A N 1
ATOM 646 C CA . LYS A 1 86 ? -4.043 9.159 20.935 1.00 80.81 86 LYS A CA 1
ATOM 647 C C . LYS A 1 86 ? -3.432 10.187 21.891 1.00 80.81 86 LYS A C 1
ATOM 649 O O . LYS A 1 86 ? -3.894 10.308 23.018 1.00 80.81 86 LYS A O 1
ATOM 654 N N . GLU A 1 87 ? -2.413 10.913 21.454 1.00 86.06 87 GLU A N 1
ATOM 655 C CA . GLU A 1 87 ? -1.719 11.908 22.275 1.00 86.06 87 GLU A CA 1
ATOM 656 C C . GLU A 1 87 ? -2.479 13.232 22.391 1.00 86.06 87 GLU A C 1
ATOM 658 O O . GLU A 1 87 ? -2.321 13.930 23.387 1.00 86.06 87 GLU A O 1
ATOM 663 N N . ASN A 1 88 ? -3.300 13.583 21.396 1.00 85.19 88 ASN A N 1
ATOM 664 C CA . ASN A 1 88 ? -3.855 14.934 21.283 1.00 85.19 88 ASN A CA 1
ATOM 665 C C . ASN A 1 88 ? -5.383 14.991 21.393 1.00 85.19 88 ASN A C 1
ATOM 667 O O . ASN A 1 88 ? -5.923 16.055 21.682 1.00 85.19 88 ASN A O 1
ATOM 671 N N . ILE A 1 89 ? -6.114 13.892 21.169 1.00 85.94 89 ILE A N 1
ATOM 672 C CA . ILE A 1 89 ? -7.580 13.947 21.034 1.00 85.94 89 ILE A CA 1
ATOM 673 C C . ILE A 1 89 ? -8.299 14.392 22.317 1.00 85.94 89 ILE A C 1
ATOM 675 O O . ILE A 1 89 ? -9.399 14.938 22.229 1.00 85.94 89 ILE A O 1
ATOM 679 N N . SER A 1 90 ? -7.670 14.246 23.490 1.00 84.88 90 SER A N 1
ATOM 680 C CA . SER A 1 90 ? -8.196 14.766 24.761 1.00 84.88 90 SER A CA 1
ATOM 681 C C . SER A 1 90 ? -8.368 16.285 24.749 1.00 84.88 90 SER A C 1
ATOM 683 O O . SER A 1 90 ? -9.363 16.787 25.268 1.00 84.88 90 SER A O 1
ATOM 685 N N . GLU A 1 91 ? -7.472 17.015 24.079 1.00 89.81 91 GLU A N 1
ATOM 686 C CA . GLU A 1 91 ? -7.552 18.477 23.919 1.00 89.81 91 GLU A CA 1
ATOM 687 C C . GLU A 1 91 ? -8.745 18.904 23.049 1.00 89.81 91 GLU A C 1
ATOM 689 O O . GLU A 1 91 ? -9.214 20.040 23.113 1.00 89.81 91 GLU A O 1
ATOM 694 N N . PHE A 1 92 ? -9.276 17.976 22.250 1.00 86.94 92 PHE A N 1
ATOM 695 C CA . PHE A 1 92 ? -10.449 18.175 21.400 1.00 86.94 92 PHE A CA 1
ATOM 696 C C . PHE A 1 92 ? -11.723 17.562 22.003 1.00 86.94 92 PHE A C 1
ATOM 698 O O . PHE A 1 92 ? -12.755 17.508 21.333 1.00 86.94 92 PHE A O 1
ATOM 705 N N . GLY A 1 93 ? -11.671 17.113 23.263 1.00 84.38 93 GLY A N 1
ATOM 706 C CA . GLY A 1 93 ? -12.802 16.519 23.976 1.00 84.38 93 GLY A CA 1
ATOM 707 C C . GLY A 1 93 ? -13.103 15.062 23.613 1.00 84.38 93 GLY A C 1
ATOM 708 O O . GLY A 1 93 ? -14.168 14.563 23.972 1.00 84.38 93 GLY A O 1
ATOM 709 N N . GLY A 1 94 ? -12.204 14.376 22.900 1.00 80.94 94 GLY A N 1
ATOM 710 C CA . GLY A 1 94 ? -12.316 12.939 22.652 1.00 80.94 94 GLY A CA 1
ATOM 711 C C . GLY A 1 94 ? -11.637 12.094 23.731 1.00 80.94 94 GLY A C 1
ATOM 712 O O . GLY A 1 94 ? -10.818 12.580 24.507 1.00 80.94 94 GLY A O 1
ATOM 713 N N . ASP A 1 95 ? -11.966 10.803 23.762 1.00 82.31 95 ASP A N 1
ATOM 714 C CA . ASP A 1 95 ? -11.348 9.834 24.671 1.00 82.31 95 ASP A CA 1
ATOM 715 C C . ASP A 1 95 ? -10.222 9.064 23.951 1.00 82.31 95 ASP A C 1
ATOM 717 O O . ASP A 1 95 ? -10.514 8.249 23.065 1.00 82.31 95 ASP A O 1
ATOM 721 N N . PRO A 1 96 ? -8.941 9.264 24.321 1.00 83.06 96 PRO A N 1
ATOM 722 C CA . PRO A 1 96 ? -7.816 8.570 23.693 1.00 83.06 96 PRO A CA 1
ATOM 723 C C . PRO A 1 96 ? -7.812 7.052 23.940 1.00 83.06 96 PRO A C 1
ATOM 725 O O . PRO A 1 96 ? -7.109 6.321 23.239 1.00 83.06 96 PRO A O 1
ATOM 728 N N . ASN A 1 97 ? -8.596 6.555 24.902 1.00 83.19 97 ASN A N 1
ATOM 729 C CA . ASN A 1 97 ? -8.742 5.125 25.189 1.00 83.19 97 ASN A CA 1
ATOM 730 C C . ASN A 1 97 ? -9.909 4.474 24.433 1.00 83.19 97 ASN A C 1
ATOM 732 O O . ASN A 1 97 ? -10.097 3.259 24.527 1.00 83.19 97 ASN A O 1
ATOM 736 N N . ASN A 1 98 ? -10.689 5.251 23.676 1.00 78.00 98 ASN A N 1
ATOM 737 C CA . ASN A 1 98 ? -11.867 4.763 22.965 1.00 78.00 98 ASN A CA 1
ATOM 738 C C . ASN A 1 98 ? -11.932 5.265 21.515 1.00 78.00 98 ASN A C 1
ATOM 740 O O . ASN A 1 98 ? -12.964 5.730 21.033 1.00 78.00 98 ASN A O 1
ATOM 744 N N . VAL A 1 99 ? -10.814 5.140 20.805 1.00 74.69 99 VAL A N 1
ATOM 745 C CA . VAL A 1 99 ? -10.709 5.456 19.377 1.00 74.69 99 VAL A CA 1
ATOM 746 C C . VAL A 1 99 ? -11.174 4.252 18.549 1.00 74.69 99 VAL A C 1
ATOM 748 O O . VAL A 1 99 ? -10.710 3.136 18.764 1.00 74.69 99 VAL A O 1
ATOM 751 N N . THR A 1 100 ? -12.092 4.476 17.605 1.00 66.25 100 THR A N 1
ATOM 752 C CA . THR A 1 100 ? -12.520 3.482 16.601 1.00 66.25 100 THR A CA 1
ATOM 753 C C . THR A 1 100 ? -12.081 3.960 15.229 1.00 66.25 100 THR A C 1
ATOM 755 O O . THR A 1 100 ? -12.220 5.142 14.919 1.00 66.25 100 THR A O 1
ATOM 758 N N . ILE A 1 101 ? -11.550 3.052 14.418 1.00 67.31 101 ILE A N 1
ATOM 759 C CA . ILE A 1 101 ? -11.050 3.372 13.082 1.00 67.31 101 ILE A CA 1
ATOM 760 C C . ILE A 1 101 ? -11.938 2.674 12.057 1.00 67.31 101 ILE A C 1
ATOM 762 O O . ILE A 1 101 ? -12.271 1.495 12.194 1.00 67.31 101 ILE A O 1
ATOM 766 N N . GLU A 1 102 ? -12.313 3.413 11.025 1.00 63.38 102 GLU A N 1
ATOM 767 C CA . GLU A 1 102 ? -13.116 2.933 9.906 1.00 63.38 102 GLU A CA 1
ATOM 768 C C . GLU A 1 102 ? -12.285 3.023 8.631 1.00 63.38 102 GLU A C 1
ATOM 770 O O . GLU A 1 102 ? -11.565 4.001 8.412 1.00 63.38 102 GLU A O 1
ATOM 775 N N . GLY A 1 103 ? -12.379 1.994 7.794 1.00 61.69 103 GLY A N 1
ATOM 776 C CA . GLY A 1 103 ? -11.714 1.977 6.505 1.00 61.69 103 GLY A CA 1
ATOM 777 C C . GLY A 1 103 ? -12.497 1.183 5.474 1.00 61.69 103 GLY A C 1
ATOM 778 O O . GLY A 1 103 ? -12.959 0.069 5.732 1.00 61.69 103 GLY A O 1
ATOM 779 N N . ILE A 1 104 ? -12.599 1.766 4.282 1.00 55.84 104 ILE A N 1
ATOM 780 C CA . ILE A 1 104 ? -13.230 1.154 3.117 1.00 55.84 104 ILE A CA 1
ATOM 781 C C . ILE A 1 104 ? -12.136 0.585 2.212 1.00 55.84 104 ILE A C 1
ATOM 783 O O . ILE A 1 104 ? -11.100 1.220 1.993 1.00 55.84 104 ILE A O 1
ATOM 787 N N . SER A 1 105 ? -12.371 -0.604 1.659 1.00 65.94 105 SER A N 1
ATOM 788 C CA . SER A 1 105 ? -11.473 -1.287 0.730 1.00 65.94 105 SER A CA 1
ATOM 789 C C . SER A 1 105 ? -10.075 -1.490 1.339 1.00 65.94 105 SER A C 1
ATOM 791 O O . SER A 1 105 ? -9.938 -2.163 2.361 1.00 65.94 105 SER A O 1
ATOM 793 N N . ALA A 1 106 ? -9.026 -0.899 0.768 1.00 53.84 106 ALA A N 1
ATOM 794 C CA . ALA A 1 106 ? -7.654 -1.040 1.257 1.00 53.84 106 ALA A CA 1
ATOM 795 C C . ALA A 1 106 ? -7.401 -0.455 2.670 1.00 53.84 106 ALA A C 1
ATOM 797 O O . ALA A 1 106 ? -6.327 -0.674 3.225 1.00 53.84 106 ALA A O 1
ATOM 798 N N . GLY A 1 107 ? -8.354 0.279 3.263 1.00 55.84 107 GLY A N 1
ATOM 799 C CA . GLY A 1 107 ? -8.178 0.959 4.554 1.00 55.84 107 GLY A CA 1
ATOM 800 C C . GLY A 1 107 ? -8.630 0.210 5.821 1.00 55.84 107 GLY A C 1
ATOM 801 O O . GLY A 1 107 ? -8.459 0.747 6.909 1.00 55.84 107 GLY A O 1
ATOM 802 N N . GLY A 1 108 ? -9.255 -0.970 5.746 1.00 52.31 108 GLY A N 1
ATOM 803 C CA . GLY A 1 108 ? -9.985 -1.558 6.894 1.00 52.31 108 GLY A CA 1
ATOM 804 C C . GLY A 1 108 ? -9.189 -2.468 7.856 1.00 52.31 108 GLY A C 1
ATOM 805 O O . GLY A 1 108 ? -9.407 -3.677 7.828 1.00 52.31 108 GLY A O 1
ATOM 806 N N . LEU A 1 109 ? -8.299 -1.954 8.729 1.00 42.81 109 LEU A N 1
ATOM 807 C CA . LEU A 1 109 ? -7.307 -2.807 9.438 1.00 42.81 109 LEU A CA 1
ATOM 808 C C . LEU A 1 109 ? -6.930 -2.461 10.917 1.00 42.81 109 LEU A C 1
ATOM 810 O O . LEU A 1 109 ? -5.748 -2.339 11.197 1.00 42.81 109 LEU A O 1
ATOM 814 N N . PHE A 1 110 ? -7.828 -2.296 11.914 1.00 50.34 110 PHE A N 1
ATOM 815 C CA . PHE A 1 110 ? -7.411 -1.678 13.218 1.00 50.34 110 PHE A CA 1
ATOM 816 C C . PHE A 1 110 ? -8.174 -2.018 14.547 1.00 50.34 110 PHE A C 1
ATOM 818 O O . PHE A 1 110 ? -9.012 -2.913 14.623 1.00 50.34 110 PHE A O 1
ATOM 825 N N . HIS A 1 111 ? -7.808 -1.318 15.643 1.00 40.62 111 HIS A N 1
ATOM 826 C CA . HIS A 1 111 ? -8.052 -1.585 17.083 1.00 40.62 111 HIS A CA 1
ATOM 827 C C . HIS A 1 111 ? -9.481 -1.277 17.613 1.00 40.62 111 HIS A C 1
ATOM 829 O O . HIS A 1 111 ? -9.679 -0.410 18.454 1.00 40.62 111 HIS A O 1
ATOM 835 N N . LYS A 1 112 ? -10.472 -2.081 17.218 1.00 49.75 112 LYS A N 1
ATOM 836 C CA . LYS A 1 112 ? -11.876 -1.696 16.955 1.00 49.75 112 LYS A CA 1
ATOM 837 C C . LYS A 1 112 ? -11.927 -1.156 15.543 1.00 49.75 112 LYS A C 1
ATOM 839 O O . LYS A 1 112 ? -11.705 0.029 15.298 1.00 49.75 112 LYS A O 1
ATOM 844 N N . ALA A 1 113 ? -12.140 -2.084 14.623 1.00 59.62 113 ALA A N 1
ATOM 845 C CA . ALA A 1 113 ? -12.200 -1.781 13.212 1.00 59.62 113 ALA A CA 1
ATOM 846 C C . ALA A 1 113 ? -13.562 -2.111 12.647 1.00 59.62 113 ALA A C 1
ATOM 848 O O . ALA A 1 113 ? -14.141 -3.162 12.935 1.00 59.62 113 ALA A O 1
ATOM 849 N N . ILE A 1 114 ? -14.009 -1.194 11.801 1.00 56.09 114 ILE A N 1
ATOM 850 C CA . ILE A 1 114 ? -15.026 -1.457 10.804 1.00 56.09 114 ILE A CA 1
ATOM 851 C C . ILE A 1 114 ? -14.283 -1.597 9.477 1.00 56.09 114 ILE A C 1
ATOM 853 O O . ILE A 1 114 ? -13.711 -0.628 8.976 1.00 56.09 114 ILE A O 1
ATOM 857 N N . ALA A 1 115 ? -14.247 -2.817 8.948 1.00 59.66 115 ALA A N 1
ATOM 858 C CA . ALA A 1 115 ? -13.705 -3.101 7.628 1.00 59.66 115 ALA A CA 1
ATOM 859 C C . ALA A 1 115 ? -14.859 -3.225 6.632 1.00 59.66 115 ALA A C 1
ATOM 861 O O . ALA A 1 115 ? -15.659 -4.161 6.700 1.00 59.66 115 ALA A O 1
ATOM 862 N N . GLN A 1 116 ? -14.957 -2.270 5.713 1.00 62.00 116 GLN A N 1
ATOM 863 C CA . GLN A 1 116 ? -16.002 -2.248 4.692 1.00 62.00 116 GLN A CA 1
ATOM 864 C C . GLN A 1 116 ? -15.393 -2.627 3.349 1.00 62.00 116 GLN A C 1
ATOM 866 O O . GLN A 1 116 ? -14.535 -1.916 2.831 1.00 62.00 116 GLN A O 1
ATOM 871 N N . SER A 1 117 ? -15.831 -3.743 2.773 1.00 64.88 117 SER A N 1
ATOM 872 C CA . SER A 1 117 ? -15.475 -4.150 1.409 1.00 64.88 117 SER A CA 1
ATOM 873 C C . SER A 1 117 ? -13.971 -4.352 1.184 1.00 64.88 117 SER A C 1
ATOM 875 O O . SER A 1 117 ? -13.463 -4.184 0.076 1.00 64.88 117 SER A O 1
ATOM 877 N N . GLY A 1 118 ? -13.232 -4.716 2.235 1.00 70.25 118 GLY A N 1
ATOM 878 C CA . GLY A 1 118 ? -11.802 -4.968 2.137 1.00 70.25 118 GLY A CA 1
ATOM 879 C C . GLY A 1 118 ? -11.206 -5.643 3.362 1.00 70.25 118 GLY A C 1
ATOM 880 O O . GLY A 1 118 ? -11.670 -5.455 4.481 1.00 70.25 118 GLY A O 1
ATOM 881 N N . THR A 1 119 ? -10.189 -6.475 3.132 1.00 77.75 119 THR A N 1
ATOM 882 C CA . THR A 1 119 ? -9.411 -7.150 4.181 1.00 77.75 119 THR A CA 1
ATOM 883 C C . THR A 1 119 ? -7.969 -7.337 3.712 1.00 77.75 119 THR A C 1
ATOM 885 O O . THR A 1 119 ? -7.701 -7.332 2.508 1.00 77.75 119 THR A O 1
ATOM 888 N N . ALA A 1 120 ? -7.053 -7.611 4.645 1.00 78.81 120 ALA A N 1
ATOM 889 C CA . ALA A 1 120 ? -5.667 -7.976 4.330 1.00 78.81 120 ALA A CA 1
ATOM 890 C C . ALA A 1 120 ? -5.529 -9.250 3.468 1.00 78.81 120 ALA A C 1
ATOM 892 O O . ALA A 1 120 ? -4.447 -9.525 2.959 1.00 78.81 120 ALA A O 1
ATOM 893 N N . LEU A 1 121 ? -6.602 -10.038 3.313 1.00 80.62 121 LEU A N 1
ATOM 894 C CA . LEU A 1 121 ? -6.614 -11.267 2.516 1.00 80.62 121 LEU A CA 1
ATOM 895 C C . LEU A 1 121 ? -6.961 -11.037 1.042 1.00 80.62 121 LEU A C 1
ATOM 897 O O . LEU A 1 121 ? -6.889 -11.977 0.250 1.00 80.62 121 LEU A O 1
ATOM 901 N N . LEU A 1 122 ? -7.356 -9.821 0.654 1.00 78.75 122 LEU A N 1
ATOM 902 C CA . LEU A 1 122 ? -7.579 -9.523 -0.755 1.00 78.75 122 LEU A CA 1
ATOM 903 C C . LEU A 1 122 ? -6.242 -9.579 -1.514 1.00 78.75 122 LEU A C 1
ATOM 905 O O . LEU A 1 122 ? -5.292 -8.918 -1.093 1.00 78.75 122 LEU A O 1
ATOM 909 N N . PRO A 1 123 ? -6.160 -10.278 -2.666 1.00 75.56 123 PRO A N 1
ATOM 910 C CA . PRO A 1 123 ? -4.928 -10.355 -3.460 1.00 75.56 123 PRO A CA 1
ATOM 911 C C . PRO A 1 123 ? -4.371 -8.994 -3.894 1.00 75.56 123 PRO A C 1
ATOM 913 O O . PRO A 1 123 ? -3.182 -8.862 -4.155 1.00 75.56 123 PRO A O 1
ATOM 916 N N . ALA A 1 124 ? -5.230 -7.975 -3.970 1.00 77.94 124 ALA A N 1
ATOM 917 C CA . ALA A 1 124 ? -4.843 -6.610 -4.296 1.00 77.94 124 ALA A CA 1
ATOM 918 C C . ALA A 1 124 ? -4.357 -5.795 -3.083 1.00 77.94 124 ALA A C 1
ATOM 920 O O . ALA A 1 124 ? -3.958 -4.654 -3.266 1.00 77.94 124 ALA A O 1
ATOM 921 N N . CYS A 1 125 ? -4.404 -6.316 -1.855 1.00 82.75 125 CYS A N 1
ATOM 922 C CA . CYS A 1 125 ? -4.028 -5.585 -0.637 1.00 82.75 125 CYS A CA 1
ATOM 923 C C . CYS A 1 125 ? -2.694 -6.043 -0.036 1.00 82.75 125 CYS A C 1
ATOM 925 O O . CYS A 1 125 ? -2.202 -5.410 0.892 1.00 82.75 125 CYS A O 1
ATOM 927 N N . TYR A 1 126 ? -2.102 -7.114 -0.559 1.00 89.81 126 TYR A N 1
ATOM 928 C CA . TYR A 1 126 ? -0.822 -7.646 -0.111 1.00 89.81 126 TYR A CA 1
ATOM 929 C C . TYR A 1 126 ? -0.146 -8.395 -1.257 1.00 89.81 126 TYR A C 1
ATOM 931 O O . TYR A 1 126 ? -0.801 -9.124 -2.003 1.00 89.81 126 TYR A O 1
ATOM 939 N N . VAL A 1 127 ? 1.170 -8.250 -1.373 1.00 92.06 127 VAL A N 1
ATOM 940 C CA . VAL A 1 127 ? 1.986 -9.086 -2.254 1.00 92.06 127 VAL A CA 1
ATOM 941 C C . VAL A 1 127 ? 3.183 -9.623 -1.494 1.00 92.06 127 VAL A C 1
ATOM 943 O O . VAL A 1 127 ? 3.664 -9.001 -0.554 1.00 92.06 127 VAL A O 1
ATOM 946 N N . ARG A 1 128 ? 3.687 -10.773 -1.945 1.00 93.06 128 ARG A N 1
ATOM 947 C CA . ARG A 1 128 ? 4.936 -11.322 -1.422 1.00 93.06 128 ARG A CA 1
ATOM 948 C C . ARG A 1 128 ? 6.097 -10.390 -1.728 1.00 93.06 128 ARG A C 1
ATOM 950 O O . ARG A 1 128 ? 6.145 -9.790 -2.807 1.00 93.06 128 ARG A O 1
ATOM 957 N N . LYS A 1 129 ? 7.100 -10.407 -0.859 1.00 92.25 129 LYS A N 1
ATOM 958 C CA . LYS A 1 129 ? 8.323 -9.605 -0.985 1.00 92.25 129 LYS A CA 1
ATOM 959 C C . LYS A 1 129 ? 9.019 -9.782 -2.333 1.00 92.25 129 LYS A C 1
ATOM 961 O O . LYS A 1 129 ? 9.442 -8.807 -2.945 1.00 92.25 129 LYS A O 1
ATOM 966 N N . SER A 1 130 ? 9.055 -11.007 -2.858 1.00 93.31 130 SER A N 1
ATOM 967 C CA . SER A 1 130 ? 9.626 -11.287 -4.181 1.00 93.31 130 SER A CA 1
ATOM 968 C C . SER A 1 130 ? 8.867 -10.613 -5.329 1.00 93.31 130 SER A C 1
ATOM 970 O O . SER A 1 130 ? 9.488 -10.160 -6.288 1.00 93.31 130 SER A O 1
ATOM 972 N N . VAL A 1 131 ? 7.539 -10.514 -5.238 1.00 93.56 131 VAL A N 1
ATOM 973 C CA . VAL A 1 131 ? 6.702 -9.846 -6.245 1.00 93.56 131 VAL A CA 1
ATOM 974 C C . VAL A 1 131 ? 6.885 -8.335 -6.157 1.00 93.56 131 VAL A C 1
ATOM 976 O O . VAL A 1 131 ? 7.073 -7.689 -7.187 1.00 93.56 131 VAL A O 1
ATOM 979 N N . ALA A 1 132 ? 6.906 -7.776 -4.941 1.00 93.19 132 ALA A N 1
ATOM 980 C CA . ALA A 1 132 ? 7.201 -6.360 -4.732 1.00 93.19 132 ALA A CA 1
ATOM 981 C C . ALA A 1 132 ? 8.574 -5.985 -5.323 1.00 93.19 132 ALA A C 1
ATOM 983 O O . ALA A 1 132 ? 8.676 -5.013 -6.070 1.00 93.19 132 ALA A O 1
ATOM 984 N N . GLN A 1 133 ? 9.597 -6.821 -5.102 1.00 93.94 133 GLN A N 1
ATOM 985 C CA . GLN A 1 133 ? 10.930 -6.638 -5.682 1.00 93.94 133 GLN A CA 1
ATOM 986 C C . GLN A 1 133 ? 10.903 -6.624 -7.214 1.00 93.94 133 GLN A C 1
ATOM 988 O O . GLN A 1 133 ? 11.479 -5.740 -7.848 1.00 93.94 133 GLN A O 1
ATOM 993 N N . GLN A 1 134 ? 10.232 -7.603 -7.826 1.00 94.62 134 GLN A N 1
ATOM 994 C CA . GLN A 1 134 ? 10.129 -7.705 -9.284 1.00 94.62 134 GLN A CA 1
ATOM 995 C C . GLN A 1 134 ? 9.421 -6.496 -9.895 1.00 94.62 134 GLN A C 1
ATOM 997 O O . GLN A 1 134 ? 9.803 -6.039 -10.970 1.00 94.62 134 GLN A O 1
ATOM 1002 N N . ARG A 1 135 ? 8.390 -5.970 -9.229 1.00 94.00 135 ARG A N 1
ATOM 1003 C CA . ARG A 1 135 ? 7.716 -4.737 -9.652 1.00 94.00 135 ARG A CA 1
ATOM 1004 C C . ARG A 1 135 ? 8.655 -3.541 -9.586 1.00 94.00 135 ARG A C 1
ATOM 1006 O O . ARG A 1 135 ? 8.745 -2.805 -10.561 1.00 94.00 135 ARG A O 1
ATOM 1013 N N . SER A 1 136 ? 9.409 -3.381 -8.501 1.00 93.56 136 SER A N 1
ATOM 1014 C CA . SER A 1 136 ? 10.375 -2.284 -8.370 1.00 93.56 136 SER A CA 1
ATOM 1015 C C . SER A 1 136 ? 11.449 -2.306 -9.461 1.00 93.56 136 SER A C 1
ATOM 1017 O O . SER A 1 136 ? 11.770 -1.258 -10.017 1.00 93.56 136 SER A O 1
ATOM 1019 N N . TYR A 1 137 ? 11.971 -3.481 -9.830 1.00 95.56 137 TYR A N 1
ATOM 1020 C CA . TYR A 1 137 ? 12.919 -3.571 -10.947 1.00 95.56 137 TYR A CA 1
ATOM 1021 C C . TYR A 1 137 ? 12.273 -3.265 -12.295 1.00 95.56 137 TYR A C 1
ATOM 1023 O O . TYR A 1 137 ? 12.852 -2.500 -13.058 1.00 95.56 137 TYR A O 1
ATOM 1031 N N . ARG A 1 138 ? 11.068 -3.776 -12.574 1.00 95.00 138 ARG A N 1
ATOM 1032 C CA . ARG A 1 138 ? 10.350 -3.451 -13.819 1.00 95.00 138 ARG A CA 1
ATOM 1033 C C . ARG A 1 138 ? 10.020 -1.969 -13.936 1.00 95.00 138 ARG A C 1
ATOM 1035 O O . ARG A 1 138 ? 10.068 -1.417 -15.026 1.00 95.00 138 ARG A O 1
ATOM 1042 N N . LEU A 1 139 ? 9.738 -1.310 -12.814 1.00 93.62 139 LEU A N 1
ATOM 1043 C CA . LEU A 1 139 ? 9.594 0.142 -12.771 1.00 93.62 139 LEU A CA 1
ATOM 1044 C C . LEU A 1 139 ? 10.895 0.841 -13.167 1.00 93.62 139 LEU A C 1
ATOM 1046 O O . LEU A 1 139 ? 10.873 1.757 -13.983 1.00 93.62 139 LEU A O 1
ATOM 1050 N N . GLY A 1 140 ? 12.023 0.390 -12.613 1.00 94.31 140 GLY A N 1
ATOM 1051 C CA . GLY A 1 140 ? 13.346 0.858 -13.015 1.00 94.31 140 GLY A CA 1
ATOM 1052 C C . GLY A 1 140 ? 13.591 0.665 -14.512 1.00 94.31 140 GLY A C 1
ATOM 1053 O O . GLY A 1 140 ? 13.959 1.618 -15.192 1.00 94.31 140 GLY A O 1
ATOM 1054 N N . GLU A 1 141 ? 13.326 -0.527 -15.043 1.00 95.12 141 GLU A N 1
ATOM 1055 C CA . GLU A 1 141 ? 13.483 -0.853 -16.467 1.00 95.12 141 GLU A CA 1
ATOM 1056 C C . GLU A 1 141 ? 12.599 0.031 -17.360 1.00 95.12 141 GLU A C 1
ATOM 1058 O O . GLU A 1 141 ? 13.085 0.574 -18.352 1.00 95.12 141 GLU A O 1
ATOM 1063 N N . ALA A 1 142 ? 11.339 0.263 -16.974 1.00 93.75 142 ALA A N 1
ATOM 1064 C CA . ALA A 1 142 ? 10.420 1.167 -17.671 1.00 93.75 142 ALA A CA 1
ATOM 1065 C C . ALA A 1 142 ? 10.908 2.629 -17.681 1.00 93.75 142 ALA A C 1
ATOM 1067 O O . ALA A 1 142 ? 10.557 3.396 -18.576 1.00 93.75 142 ALA A O 1
ATOM 1068 N N . LEU A 1 143 ? 11.748 3.009 -16.714 1.00 93.56 143 LEU A N 1
ATOM 1069 C CA . LEU A 1 143 ? 12.412 4.313 -16.627 1.00 93.56 143 LEU A CA 1
ATOM 1070 C C . LEU A 1 143 ? 13.804 4.324 -17.292 1.00 93.56 143 LEU A C 1
ATOM 1072 O O . LEU A 1 143 ? 14.461 5.362 -17.341 1.00 93.56 143 LEU A O 1
ATOM 1076 N N . GLY A 1 144 ? 14.262 3.193 -17.837 1.00 94.88 144 GLY A N 1
ATOM 1077 C CA . GLY A 1 144 ? 15.567 3.053 -18.492 1.00 94.88 144 GLY A CA 1
ATOM 1078 C C . GLY A 1 144 ? 16.726 2.703 -17.549 1.00 94.88 144 GLY A C 1
ATOM 1079 O O . GLY A 1 144 ? 17.894 2.819 -17.932 1.00 94.88 144 GLY A O 1
ATOM 1080 N N . PHE A 1 145 ? 16.439 2.272 -16.321 1.00 95.62 145 PHE A N 1
ATOM 1081 C CA . PHE A 1 145 ? 17.434 1.780 -15.373 1.00 95.62 145 PHE A CA 1
ATOM 1082 C C . PHE A 1 145 ? 17.711 0.285 -15.581 1.00 95.62 145 PHE A C 1
ATOM 1084 O O . PHE A 1 145 ? 16.860 -0.560 -15.334 1.00 95.62 145 PHE A O 1
ATOM 1091 N N . ASN A 1 146 ? 18.946 -0.048 -15.973 1.00 92.88 146 ASN A N 1
ATOM 1092 C CA . ASN A 1 146 ? 19.321 -1.407 -16.399 1.00 92.88 146 ASN A CA 1
ATOM 1093 C C . ASN A 1 146 ? 20.283 -2.132 -15.438 1.00 92.88 146 ASN A C 1
ATOM 1095 O O . ASN A 1 146 ? 20.843 -3.177 -15.779 1.00 92.88 146 ASN A O 1
ATOM 1099 N N . LYS A 1 147 ? 20.561 -1.568 -14.256 1.00 92.75 147 LYS A N 1
ATOM 1100 C CA . LYS A 1 147 ? 21.464 -2.197 -13.277 1.00 92.75 147 LYS A CA 1
ATOM 1101 C C . LYS A 1 147 ? 20.671 -3.126 -12.357 1.00 92.75 147 LYS A C 1
ATOM 1103 O O . LYS A 1 147 ? 19.494 -2.914 -12.103 1.00 92.75 147 LYS A O 1
ATOM 1108 N N . LYS A 1 148 ? 21.343 -4.140 -11.811 1.00 92.75 148 LYS A N 1
ATOM 1109 C CA . LYS A 1 148 ? 20.743 -5.079 -10.844 1.00 92.75 148 LYS A CA 1
ATOM 1110 C C . LYS A 1 148 ? 20.997 -4.708 -9.384 1.00 92.75 148 LYS A C 1
ATOM 1112 O O . LYS A 1 148 ? 20.477 -5.372 -8.497 1.00 92.75 148 LYS A O 1
ATOM 1117 N N . ASP A 1 149 ? 21.787 -3.670 -9.132 1.00 97.25 149 ASP A N 1
ATOM 1118 C CA . ASP A 1 149 ? 22.115 -3.240 -7.776 1.00 97.25 149 ASP A CA 1
ATOM 1119 C C . ASP A 1 149 ? 20.892 -2.591 -7.091 1.00 97.25 149 ASP A C 1
ATOM 1121 O O . ASP A 1 149 ? 20.361 -1.612 -7.628 1.00 97.25 149 ASP A O 1
ATOM 1125 N N . PRO A 1 150 ? 20.416 -3.124 -5.947 1.00 95.62 150 PRO A N 1
ATOM 1126 C CA . PRO A 1 150 ? 19.212 -2.616 -5.294 1.00 95.62 150 PRO A CA 1
ATOM 1127 C C . PRO A 1 150 ? 19.355 -1.180 -4.778 1.00 95.62 150 PRO A C 1
ATOM 1129 O O . PRO A 1 150 ? 18.414 -0.395 -4.894 1.00 95.62 150 PRO A O 1
ATOM 1132 N N . GLN A 1 151 ? 20.520 -0.812 -4.234 1.00 95.62 151 GLN A N 1
ATOM 1133 C CA . GLN A 1 151 ? 20.735 0.539 -3.714 1.00 95.62 151 GLN A CA 1
ATOM 1134 C C . GLN A 1 151 ? 20.785 1.563 -4.849 1.00 95.62 151 GLN A C 1
ATOM 1136 O O . GLN A 1 151 ? 20.136 2.599 -4.773 1.00 95.62 151 GLN A O 1
ATOM 1141 N N . ALA A 1 152 ? 21.460 1.244 -5.951 1.00 96.81 152 ALA A N 1
ATOM 1142 C CA . ALA A 1 152 ? 21.483 2.093 -7.131 1.00 96.81 152 ALA A CA 1
ATOM 1143 C C . ALA A 1 152 ? 20.087 2.267 -7.747 1.00 96.81 152 ALA A C 1
ATOM 1145 O O . ALA A 1 152 ? 19.800 3.344 -8.265 1.00 96.81 152 ALA A O 1
ATOM 1146 N N . LEU A 1 153 ? 19.224 1.241 -7.698 1.00 95.50 153 LEU A N 1
ATOM 1147 C CA . LEU A 1 153 ? 17.824 1.373 -8.116 1.00 95.50 153 LEU A CA 1
ATOM 1148 C C . LEU A 1 153 ? 17.078 2.342 -7.196 1.00 95.50 153 LEU A C 1
ATOM 1150 O O . LEU A 1 153 ? 16.403 3.246 -7.683 1.00 95.50 153 LEU A O 1
ATOM 1154 N N . ALA A 1 154 ? 17.214 2.175 -5.879 1.00 92.56 154 ALA A N 1
ATOM 1155 C CA . ALA A 1 154 ? 16.593 3.061 -4.899 1.00 92.56 154 ALA A CA 1
ATOM 1156 C C . ALA A 1 154 ? 17.031 4.519 -5.094 1.00 92.56 154 ALA A C 1
ATOM 1158 O O . ALA A 1 154 ? 16.191 5.415 -5.160 1.00 92.56 154 ALA A O 1
ATOM 1159 N N . ASP A 1 155 ? 18.332 4.754 -5.246 1.00 91.25 155 ASP A N 1
ATOM 1160 C CA . ASP A 1 155 ? 18.886 6.092 -5.442 1.00 91.25 155 ASP A CA 1
ATOM 1161 C C . ASP A 1 155 ? 18.452 6.698 -6.775 1.00 91.25 155 ASP A C 1
ATOM 1163 O O . ASP A 1 155 ? 18.118 7.879 -6.830 1.00 91.25 155 ASP A O 1
ATOM 1167 N N . TYR A 1 156 ? 18.376 5.892 -7.835 1.00 93.69 156 TYR A N 1
ATOM 1168 C CA . TYR A 1 156 ? 17.847 6.334 -9.119 1.00 93.69 156 TYR A CA 1
ATOM 1169 C C . TYR A 1 156 ? 16.379 6.759 -9.014 1.00 93.69 156 TYR A C 1
ATOM 1171 O O . TYR A 1 156 ? 16.039 7.859 -9.446 1.00 93.69 156 TYR A O 1
ATOM 1179 N N . LEU A 1 157 ? 15.517 5.950 -8.386 1.00 89.75 157 LEU A N 1
ATOM 1180 C CA . LEU A 1 157 ? 14.091 6.264 -8.244 1.00 89.75 157 LEU A CA 1
ATOM 1181 C C . LEU A 1 157 ? 13.840 7.545 -7.430 1.00 89.75 157 LEU A C 1
ATOM 1183 O O . LEU A 1 157 ? 12.871 8.244 -7.709 1.00 89.75 157 LEU A O 1
ATOM 1187 N N . LYS A 1 158 ? 14.731 7.915 -6.496 1.00 88.12 158 LYS A N 1
ATOM 1188 C CA . LYS A 1 158 ? 14.675 9.205 -5.772 1.00 88.12 158 LYS A CA 1
ATOM 1189 C C . LYS A 1 158 ? 14.902 10.422 -6.689 1.00 88.12 158 LYS A C 1
ATOM 1191 O O . LYS A 1 158 ? 14.544 11.534 -6.312 1.00 88.12 158 LYS A O 1
ATOM 1196 N N . THR A 1 159 ? 15.502 10.237 -7.868 1.00 89.44 159 THR A N 1
ATOM 1197 C CA . THR A 1 159 ? 15.762 11.319 -8.844 1.00 89.44 159 THR A CA 1
ATOM 1198 C C . THR A 1 159 ? 14.665 11.489 -9.895 1.00 89.44 159 THR A C 1
ATOM 1200 O O . THR A 1 159 ? 14.672 12.47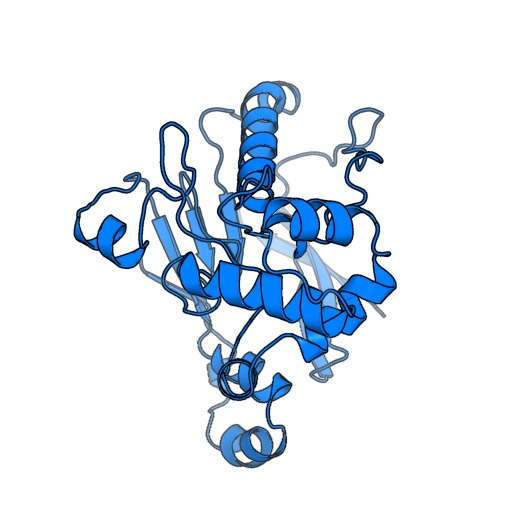4 -10.632 1.00 89.44 159 THR A O 1
ATOM 1203 N N . VAL A 1 160 ? 13.734 10.537 -9.980 1.00 88.00 160 VAL A N 1
ATOM 1204 C CA . VAL A 1 160 ? 12.683 10.488 -11.003 1.00 88.00 160 VAL A CA 1
ATOM 1205 C C . VAL A 1 160 ? 11.545 11.427 -10.613 1.00 88.00 160 VAL A C 1
ATOM 1207 O O . VAL A 1 160 ? 11.148 11.473 -9.447 1.00 88.00 160 VAL A O 1
ATOM 1210 N N . THR A 1 161 ? 10.998 12.182 -11.570 1.00 85.88 161 THR A N 1
ATOM 1211 C CA . THR A 1 161 ? 9.888 13.096 -11.258 1.00 85.88 161 THR A CA 1
ATOM 1212 C C . THR A 1 161 ? 8.585 12.327 -11.010 1.00 85.88 161 THR A C 1
ATOM 1214 O O . THR A 1 161 ? 8.400 11.234 -11.556 1.00 85.88 161 THR A O 1
ATOM 1217 N N . PRO A 1 162 ? 7.635 12.880 -10.234 1.00 80.00 162 PRO A N 1
ATOM 1218 C CA . PRO A 1 162 ? 6.337 12.242 -10.015 1.00 80.00 162 PRO A CA 1
ATOM 1219 C C . PRO A 1 162 ? 5.600 11.887 -11.314 1.00 80.00 162 PRO A C 1
ATOM 1221 O O . PRO A 1 162 ? 4.984 10.829 -11.402 1.00 80.00 162 PRO A O 1
ATOM 1224 N N . GLU A 1 163 ? 5.696 12.727 -12.345 1.00 82.19 163 GLU A N 1
ATOM 1225 C CA . GLU A 1 163 ? 5.039 12.514 -13.641 1.00 82.19 163 GLU A CA 1
ATOM 1226 C C . GLU A 1 163 ? 5.645 11.324 -14.396 1.00 82.19 163 GLU A C 1
ATOM 1228 O O . GLU A 1 163 ? 4.918 10.488 -14.943 1.00 82.19 163 GLU A O 1
ATOM 1233 N N . GLN A 1 164 ? 6.978 11.220 -14.397 1.00 84.56 164 GLN A N 1
ATOM 1234 C CA . GLN A 1 164 ? 7.688 10.078 -14.973 1.00 84.56 164 GLN A CA 1
ATOM 1235 C C . GLN A 1 164 ? 7.356 8.794 -14.215 1.00 84.56 164 GLN A C 1
ATOM 1237 O O . GLN A 1 164 ? 7.117 7.760 -14.835 1.00 84.56 164 GLN A O 1
ATOM 1242 N N . LEU A 1 165 ? 7.291 8.872 -12.885 1.00 83.69 165 LEU A N 1
ATOM 1243 C CA . LEU A 1 165 ? 6.962 7.742 -12.029 1.00 83.69 165 LEU A CA 1
ATOM 1244 C C . LEU A 1 165 ? 5.551 7.219 -12.322 1.00 83.69 165 LEU A C 1
ATOM 1246 O O . LEU A 1 165 ? 5.389 6.026 -12.554 1.00 83.69 165 LEU A O 1
ATOM 1250 N N . VAL A 1 166 ? 4.546 8.099 -12.375 1.00 81.00 166 VAL A N 1
ATOM 1251 C CA . VAL A 1 166 ? 3.160 7.724 -12.708 1.00 81.00 166 VAL A CA 1
ATOM 1252 C C . VAL A 1 166 ? 3.102 7.053 -14.080 1.00 81.00 166 VAL A C 1
ATOM 1254 O O . VAL A 1 166 ? 2.603 5.935 -14.187 1.00 81.00 166 VAL A O 1
ATOM 1257 N N . THR A 1 167 ? 3.703 7.666 -15.100 1.00 83.12 167 THR A N 1
ATOM 1258 C CA . THR A 1 167 ? 3.712 7.118 -16.468 1.00 83.12 167 THR A CA 1
ATOM 1259 C C . THR A 1 167 ? 4.400 5.749 -16.537 1.00 83.12 167 THR A C 1
ATOM 1261 O O . THR A 1 167 ? 3.942 4.835 -17.222 1.00 83.12 167 THR A O 1
ATOM 1264 N N . ALA A 1 168 ? 5.505 5.568 -15.812 1.00 87.81 168 ALA A N 1
ATOM 1265 C CA . ALA A 1 168 ? 6.226 4.301 -15.798 1.00 87.81 168 ALA A CA 1
ATOM 1266 C C . ALA A 1 168 ? 5.467 3.198 -15.044 1.00 87.81 168 ALA A C 1
ATOM 1268 O O . ALA A 1 168 ? 5.546 2.035 -15.436 1.00 87.81 168 ALA A O 1
ATOM 1269 N N . THR A 1 169 ? 4.697 3.539 -14.003 1.00 85.31 169 THR A N 1
ATOM 1270 C CA . THR A 1 169 ? 3.919 2.544 -13.242 1.00 85.31 169 THR A CA 1
ATOM 1271 C C . THR A 1 169 ? 2.848 1.852 -14.083 1.00 85.31 169 THR A C 1
ATOM 1273 O O . THR A 1 169 ? 2.602 0.667 -13.865 1.00 85.31 169 THR A O 1
ATOM 1276 N N . GLU A 1 170 ? 2.278 2.535 -15.080 1.00 76.44 170 GLU A N 1
ATOM 1277 C CA . GLU A 1 170 ? 1.307 1.948 -16.016 1.00 76.44 170 GLU A CA 1
ATOM 1278 C C . GLU A 1 170 ? 1.920 0.821 -16.862 1.00 76.44 170 GLU A C 1
ATOM 1280 O O . GLU A 1 170 ? 1.238 -0.140 -17.205 1.00 76.44 170 GLU A O 1
ATOM 1285 N N . ASN A 1 171 ? 3.224 0.904 -17.143 1.00 82.94 171 ASN A N 1
ATOM 1286 C CA . ASN A 1 171 ? 3.943 -0.028 -18.015 1.00 82.94 171 ASN A CA 1
ATOM 1287 C C . ASN A 1 171 ? 4.762 -1.081 -17.250 1.00 82.94 171 ASN A C 1
ATOM 1289 O O . ASN A 1 171 ? 5.330 -1.985 -17.858 1.00 82.94 171 ASN A O 1
ATOM 1293 N N . ALA A 1 172 ? 4.858 -0.966 -15.924 1.00 89.94 172 ALA A N 1
ATOM 1294 C CA . ALA A 1 172 ? 5.719 -1.819 -15.108 1.00 89.94 172 ALA A CA 1
ATOM 1295 C C . ALA A 1 172 ? 5.048 -3.133 -14.655 1.00 89.94 172 ALA A C 1
ATOM 1297 O O . ALA A 1 172 ? 5.734 -4.059 -14.209 1.00 89.94 172 ALA A O 1
ATOM 1298 N N . LEU A 1 173 ? 3.720 -3.238 -14.764 1.00 89.69 173 LEU A N 1
ATOM 1299 C CA . LEU A 1 173 ? 2.966 -4.461 -14.472 1.00 89.69 173 LEU A CA 1
ATOM 1300 C C . LEU A 1 173 ? 3.063 -5.474 -15.625 1.00 89.69 173 LEU A C 1
ATOM 1302 O O . LEU A 1 173 ? 3.256 -5.109 -16.780 1.00 89.69 173 LEU A O 1
ATOM 1306 N N . SER A 1 174 ? 2.968 -6.767 -15.310 1.00 89.62 174 SER A N 1
ATOM 1307 C CA . SER A 1 174 ? 3.052 -7.842 -16.306 1.00 89.62 174 SER A CA 1
ATOM 1308 C C . SER A 1 174 ? 1.688 -8.047 -16.941 1.00 89.62 174 SER A C 1
ATOM 1310 O O . SER A 1 174 ? 0.677 -7.652 -16.369 1.00 89.62 174 SER A O 1
ATOM 1312 N N . GLU A 1 175 ? 1.637 -8.732 -18.081 1.00 87.38 175 GLU A N 1
ATOM 1313 C CA . GLU A 1 175 ? 0.364 -9.100 -18.710 1.00 87.38 175 GLU A CA 1
ATOM 1314 C C . GLU A 1 175 ? -0.541 -9.910 -17.764 1.00 87.38 175 GLU A C 1
ATOM 1316 O O . GLU A 1 175 ? -1.742 -9.669 -17.671 1.00 87.38 175 GLU A O 1
ATOM 1321 N N . GLU A 1 176 ? 0.040 -10.826 -16.981 1.00 87.44 176 GLU A N 1
ATOM 1322 C CA . GLU A 1 176 ? -0.713 -11.561 -15.962 1.00 87.44 176 GLU A CA 1
ATOM 1323 C C . GLU A 1 176 ? -1.290 -10.609 -14.904 1.00 87.44 176 GLU A C 1
ATOM 1325 O O . GLU A 1 176 ? -2.454 -10.724 -14.533 1.00 87.44 176 GLU A O 1
ATOM 1330 N N . GLU A 1 177 ? -0.501 -9.651 -14.423 1.00 88.56 177 GLU A N 1
ATOM 1331 C CA . GLU A 1 177 ? -0.928 -8.690 -13.408 1.00 88.56 177 GLU A CA 1
ATOM 1332 C C . GLU A 1 177 ? -1.983 -7.712 -13.922 1.00 88.56 177 GLU A C 1
ATOM 1334 O O . GLU A 1 177 ? -2.932 -7.421 -13.198 1.00 88.56 177 GLU A O 1
ATOM 1339 N N . THR A 1 178 ? -1.862 -7.240 -15.162 1.00 83.94 178 THR A N 1
ATOM 1340 C CA . THR A 1 178 ? -2.854 -6.355 -15.785 1.00 83.94 178 THR A CA 1
ATOM 1341 C C . THR A 1 178 ? -4.143 -7.093 -16.145 1.00 83.94 178 THR A C 1
ATOM 1343 O O . THR A 1 178 ? -5.204 -6.473 -16.174 1.00 83.94 178 THR A O 1
ATOM 1346 N N . SER A 1 179 ? -4.088 -8.415 -16.349 1.00 81.44 179 SER A N 1
ATOM 1347 C CA . SER A 1 179 ? -5.277 -9.250 -16.578 1.00 81.44 179 SER A CA 1
ATOM 1348 C C . SER A 1 179 ? -6.115 -9.505 -15.317 1.00 81.44 179 SER A C 1
ATOM 1350 O O . SER A 1 179 ? -7.256 -9.967 -15.407 1.00 81.44 179 SER A O 1
ATOM 1352 N N . ARG A 1 180 ? -5.574 -9.225 -14.123 1.00 81.19 180 ARG A N 1
ATOM 1353 C CA . ARG A 1 180 ? -6.296 -9.422 -12.862 1.00 81.19 180 ARG A CA 1
ATOM 1354 C C . ARG A 1 180 ? -7.369 -8.354 -12.690 1.00 81.19 180 ARG A C 1
ATOM 1356 O O . ARG A 1 180 ? -7.159 -7.181 -12.962 1.00 81.19 180 ARG A O 1
ATOM 1363 N N . LEU A 1 181 ? -8.487 -8.778 -12.102 1.00 72.81 181 LEU A N 1
ATOM 1364 C CA . LEU A 1 181 ? -9.634 -7.926 -11.780 1.00 72.81 181 LEU A CA 1
ATOM 1365 C C . LEU A 1 181 ? -9.288 -6.706 -10.911 1.00 72.81 181 LEU A C 1
ATOM 1367 O O . LEU A 1 181 ? -9.975 -5.698 -10.965 1.00 72.81 181 LEU A O 1
ATOM 1371 N N . LEU A 1 182 ? -8.267 -6.805 -10.063 1.00 76.00 182 LEU A N 1
ATOM 1372 C CA . LEU A 1 182 ? -7.772 -5.676 -9.286 1.00 76.00 182 LEU A CA 1
ATOM 1373 C C . LEU A 1 182 ? -6.286 -5.889 -9.024 1.00 76.00 182 LEU A C 1
ATOM 1375 O O . LEU A 1 182 ? -5.895 -6.912 -8.457 1.00 76.00 182 LEU A O 1
ATOM 1379 N N . THR A 1 183 ? -5.446 -4.953 -9.454 1.00 82.69 183 THR A N 1
ATOM 1380 C CA . THR A 1 183 ? -4.005 -4.970 -9.181 1.00 82.69 183 THR A CA 1
ATOM 1381 C C . THR A 1 183 ? -3.483 -3.551 -9.046 1.00 82.69 183 THR A C 1
ATOM 1383 O O . THR A 1 183 ? -3.853 -2.664 -9.808 1.00 82.69 183 THR A O 1
ATOM 1386 N N . PHE A 1 184 ? -2.607 -3.354 -8.065 1.00 84.19 184 PHE A N 1
ATOM 1387 C CA . PHE A 1 184 ? -1.895 -2.104 -7.851 1.00 84.19 184 PHE A CA 1
ATOM 1388 C C . PHE A 1 184 ? -0.403 -2.338 -8.038 1.00 84.19 184 PHE A C 1
ATOM 1390 O O . PHE A 1 184 ? 0.090 -3.435 -7.791 1.00 84.19 184 PHE A O 1
ATOM 1397 N N . MET A 1 185 ? 0.317 -1.307 -8.474 1.00 86.06 185 MET A N 1
ATOM 1398 C CA . MET A 1 185 ? 1.767 -1.388 -8.643 1.00 86.06 185 MET A CA 1
ATOM 1399 C C . MET A 1 185 ? 2.485 -1.541 -7.299 1.00 86.06 185 MET A C 1
ATOM 1401 O O . MET A 1 185 ? 3.378 -2.371 -7.141 1.00 86.06 185 MET A O 1
ATOM 1405 N N . PHE A 1 186 ? 2.044 -0.779 -6.305 1.00 86.75 186 PHE A N 1
ATOM 1406 C CA . PHE A 1 186 ? 2.643 -0.761 -4.983 1.00 86.75 186 PHE A CA 1
ATOM 1407 C C . PHE A 1 186 ? 1.651 -1.294 -3.956 1.00 86.75 186 PHE A C 1
ATOM 1409 O O . PHE A 1 186 ? 0.482 -0.906 -3.941 1.00 86.75 186 PHE A O 1
ATOM 1416 N N . ASN A 1 187 ? 2.122 -2.203 -3.109 1.00 88.19 187 ASN A N 1
ATOM 1417 C CA . ASN A 1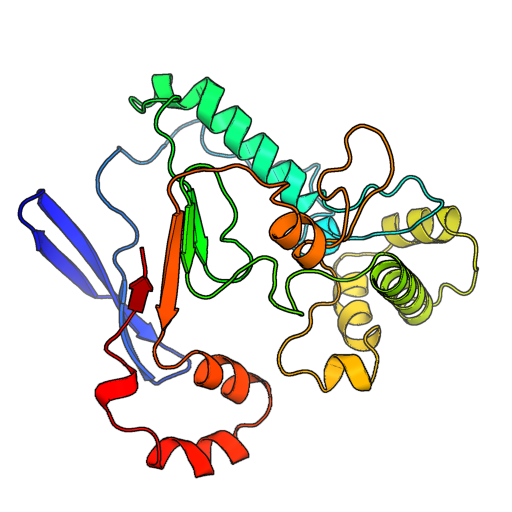 187 ? 1.298 -2.946 -2.172 1.00 88.19 187 ASN A CA 1
ATOM 1418 C C . ASN A 1 187 ? 2.049 -3.167 -0.860 1.00 88.19 187 ASN A C 1
ATOM 1420 O O . ASN A 1 187 ? 3.276 -3.289 -0.882 1.00 88.19 187 ASN A O 1
ATOM 1424 N N . PRO A 1 188 ? 1.328 -3.301 0.265 1.00 90.88 188 PRO A N 1
ATOM 1425 C CA . PRO A 1 188 ? 1.906 -3.856 1.474 1.00 90.88 188 PRO A CA 1
ATOM 1426 C C . PRO A 1 188 ? 2.609 -5.192 1.210 1.00 90.88 188 PRO A C 1
ATOM 1428 O O . PRO A 1 188 ? 2.120 -6.020 0.435 1.00 90.88 188 PRO A O 1
ATOM 1431 N N . THR A 1 189 ? 3.739 -5.405 1.877 1.00 92.88 189 THR A N 1
ATOM 1432 C CA . THR A 1 189 ? 4.551 -6.624 1.759 1.00 92.88 189 THR A CA 1
ATOM 1433 C C . THR A 1 189 ? 5.156 -7.001 3.104 1.00 92.88 189 THR A C 1
ATOM 1435 O O . THR A 1 189 ? 5.304 -6.157 3.987 1.00 92.88 189 THR A O 1
ATOM 1438 N N . GLU A 1 190 ? 5.531 -8.266 3.271 1.00 93.00 190 GLU A N 1
ATOM 1439 C CA . GLU A 1 190 ? 6.216 -8.740 4.467 1.00 93.00 190 GLU A CA 1
ATOM 1440 C C . GLU A 1 190 ? 7.626 -8.148 4.618 1.00 93.00 190 GLU A C 1
ATOM 1442 O O . GLU A 1 190 ? 8.367 -7.958 3.649 1.00 93.00 190 GLU A O 1
ATOM 1447 N N . GLU A 1 191 ? 7.992 -7.890 5.870 1.00 89.25 191 GLU A N 1
ATOM 1448 C CA . GLU A 1 191 ? 9.272 -7.367 6.329 1.00 89.25 191 GLU A CA 1
ATOM 1449 C C . GLU A 1 191 ? 9.992 -8.407 7.189 1.00 89.25 191 GLU A C 1
ATOM 1451 O O . GLU A 1 191 ? 9.380 -9.246 7.849 1.00 89.25 191 GLU A O 1
ATOM 1456 N N . SER A 1 192 ? 11.319 -8.334 7.209 1.00 83.44 192 SER A N 1
ATOM 1457 C CA . SER A 1 192 ? 12.159 -9.184 8.052 1.00 83.44 192 SER A CA 1
ATOM 1458 C C . SER A 1 192 ? 12.837 -8.344 9.130 1.00 83.44 192 SER A C 1
ATOM 1460 O O . SER A 1 192 ? 13.232 -7.211 8.873 1.00 83.44 192 SER A O 1
ATOM 1462 N N . GLY A 1 193 ? 13.032 -8.921 10.316 1.00 79.50 193 GLY A N 1
ATOM 1463 C CA . GLY A 1 193 ? 13.781 -8.291 11.403 1.00 79.50 193 GLY A CA 1
ATOM 1464 C C . GLY A 1 193 ? 12.918 -7.622 12.474 1.00 79.50 193 GLY A C 1
ATOM 1465 O O . GLY A 1 193 ? 11.687 -7.645 12.445 1.00 79.50 193 GLY A O 1
ATOM 1466 N N . LEU A 1 194 ? 13.600 -7.067 13.476 1.00 73.62 194 LEU A N 1
ATOM 1467 C CA . LEU A 1 194 ? 12.967 -6.413 14.616 1.00 73.62 194 LEU A CA 1
ATOM 1468 C C . LEU A 1 194 ? 12.302 -5.104 14.162 1.00 73.62 194 LEU A C 1
ATOM 1470 O O . LEU A 1 194 ? 12.957 -4.263 13.556 1.00 73.62 194 LEU A O 1
ATOM 1474 N N . GLY A 1 195 ? 11.013 -4.929 14.465 1.00 75.38 195 GLY A N 1
ATOM 1475 C CA . GLY A 1 195 ? 10.246 -3.744 14.047 1.00 75.38 195 GLY A CA 1
ATOM 1476 C C . GLY A 1 195 ? 9.563 -3.856 12.674 1.00 75.38 195 GLY A C 1
ATOM 1477 O O . GLY A 1 195 ? 9.021 -2.859 12.181 1.00 75.38 195 GLY A O 1
ATOM 1478 N N . ALA A 1 196 ? 9.552 -5.052 12.074 1.00 84.62 196 ALA A N 1
ATOM 1479 C CA . ALA A 1 196 ? 8.734 -5.371 10.904 1.00 84.62 196 ALA A CA 1
ATOM 1480 C C . ALA A 1 196 ? 7.257 -5.017 11.156 1.00 84.62 196 ALA A C 1
ATOM 1482 O O . ALA A 1 196 ? 6.684 -5.451 12.157 1.00 84.62 196 ALA A O 1
ATOM 1483 N N . PHE A 1 197 ? 6.643 -4.234 10.261 1.00 85.88 197 PHE A N 1
ATOM 1484 C CA . PHE A 1 197 ? 5.229 -3.872 10.379 1.00 85.88 197 PHE A CA 1
ATOM 1485 C C . PHE A 1 197 ? 4.342 -5.069 10.030 1.00 85.88 197 PHE A C 1
ATOM 1487 O O . PHE A 1 197 ? 3.431 -5.419 10.778 1.00 85.88 197 PHE A O 1
ATOM 1494 N N . ILE A 1 198 ? 4.643 -5.722 8.904 1.00 90.62 198 ILE A N 1
ATOM 1495 C CA . ILE A 1 198 ? 4.015 -6.975 8.473 1.00 90.62 198 ILE A CA 1
ATOM 1496 C C . ILE A 1 198 ? 5.071 -8.080 8.595 1.00 90.62 198 ILE A C 1
ATOM 1498 O O . ILE A 1 198 ? 5.913 -8.205 7.711 1.00 90.62 198 ILE A O 1
ATOM 1502 N N . PRO A 1 199 ? 5.080 -8.886 9.672 1.00 90.06 199 PRO A N 1
ATOM 1503 C CA . PRO A 1 199 ? 6.163 -9.844 9.924 1.00 90.06 199 PRO A CA 1
ATOM 1504 C C . PRO A 1 199 ? 6.086 -11.120 9.067 1.00 90.06 199 PRO A C 1
ATOM 1506 O O . PRO A 1 199 ? 6.952 -11.986 9.167 1.00 90.06 199 PRO A O 1
ATOM 1509 N N . GLY A 1 200 ? 5.041 -11.275 8.253 1.00 91.12 200 GLY A N 1
ATOM 1510 C CA . GLY A 1 200 ? 4.838 -12.453 7.421 1.00 91.12 200 GLY A CA 1
ATOM 1511 C C . GLY A 1 200 ? 3.545 -12.391 6.615 1.00 91.12 200 GLY A C 1
ATOM 1512 O O . GLY A 1 200 ? 2.812 -11.406 6.659 1.00 91.12 200 GLY A O 1
ATOM 1513 N N . ASP A 1 201 ? 3.267 -13.473 5.893 1.00 91.12 201 ASP A N 1
ATOM 1514 C CA . ASP A 1 201 ? 2.064 -13.621 5.074 1.00 91.12 201 ASP A CA 1
ATOM 1515 C C . ASP A 1 201 ? 0.782 -13.472 5.930 1.00 91.12 201 ASP A C 1
ATOM 1517 O O . ASP A 1 201 ? 0.595 -14.242 6.882 1.00 91.12 201 ASP A O 1
ATOM 1521 N N . PRO A 1 202 ? -0.119 -12.517 5.614 1.00 90.38 202 PRO A N 1
ATOM 1522 C CA . PRO A 1 202 ? -1.312 -12.252 6.416 1.00 90.38 202 PRO A CA 1
ATOM 1523 C C . PRO A 1 202 ? -2.217 -13.470 6.613 1.00 90.38 202 PRO A C 1
ATOM 1525 O O . PRO A 1 202 ? -2.798 -13.631 7.687 1.00 90.38 202 PRO A O 1
ATOM 1528 N N . PHE A 1 203 ? -2.323 -14.357 5.618 1.00 89.88 203 PHE A N 1
ATOM 1529 C CA . PHE A 1 203 ? -3.125 -15.573 5.738 1.00 89.88 203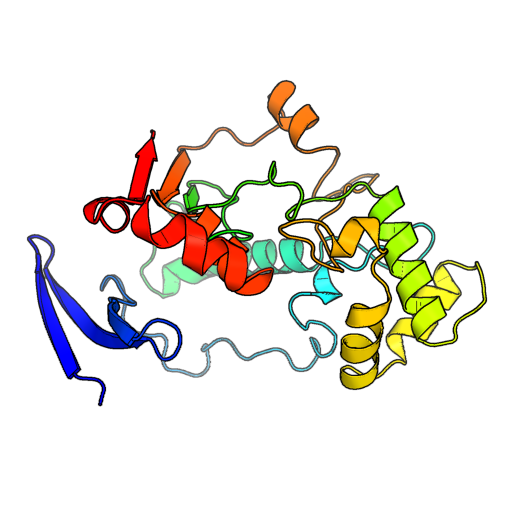 PHE A CA 1
ATOM 1530 C C . PHE A 1 203 ? -2.518 -16.540 6.756 1.00 89.88 203 PHE A C 1
ATOM 1532 O O . PHE A 1 203 ? -3.242 -17.096 7.586 1.00 89.88 203 PHE A O 1
ATOM 1539 N N . GLN A 1 204 ? -1.194 -16.706 6.756 1.00 92.06 204 GLN A N 1
ATOM 1540 C CA . GLN A 1 204 ? -0.513 -17.524 7.761 1.00 92.06 204 GLN A CA 1
ATOM 1541 C C . GLN A 1 204 ? -0.608 -16.916 9.161 1.00 92.06 204 GLN A C 1
ATOM 1543 O O . GLN A 1 204 ? -0.929 -17.640 10.103 1.00 92.06 204 GLN A O 1
ATOM 1548 N N . LEU A 1 205 ? -0.393 -15.604 9.299 1.00 90.50 205 LEU A N 1
ATOM 1549 C CA . LEU A 1 205 ? -0.505 -14.906 10.584 1.00 90.50 205 LEU A CA 1
ATOM 1550 C C . LEU A 1 205 ? -1.914 -15.061 11.175 1.00 90.50 205 LEU A C 1
ATOM 1552 O O . LEU A 1 205 ? -2.066 -15.421 12.344 1.00 90.50 205 LEU A O 1
ATOM 1556 N N . LEU A 1 206 ? -2.954 -14.885 10.353 1.00 89.00 206 LEU A N 1
ATOM 1557 C CA . LEU A 1 206 ? -4.344 -15.091 10.761 1.00 89.00 206 LEU A CA 1
ATOM 1558 C C . LEU A 1 206 ? -4.614 -16.546 11.160 1.00 89.00 206 LEU A C 1
ATOM 1560 O O . LEU A 1 206 ? -5.173 -16.792 12.230 1.00 89.00 206 LEU A O 1
ATOM 1564 N N . LYS A 1 207 ? -4.164 -17.516 10.355 1.00 90.38 207 LYS A N 1
ATOM 1565 C CA . LYS A 1 207 ? -4.317 -18.951 10.647 1.00 90.38 207 LYS A CA 1
ATOM 1566 C C . LYS A 1 207 ? -3.644 -19.357 11.962 1.00 90.38 207 LYS A C 1
ATOM 1568 O O . LYS A 1 207 ? -4.145 -20.234 12.660 1.00 90.38 207 LYS A O 1
ATOM 1573 N N . GLN A 1 208 ? -2.524 -18.724 12.299 1.00 93.56 208 GLN A N 1
ATOM 1574 C CA . GLN A 1 208 ? -1.763 -18.975 13.526 1.00 93.56 208 GLN A CA 1
ATOM 1575 C C . GLN A 1 208 ? -2.282 -18.180 14.735 1.00 93.56 208 GLN A C 1
ATOM 1577 O O . GLN A 1 208 ? -1.761 -18.333 15.838 1.00 93.56 208 GLN A O 1
ATOM 1582 N N . GLY A 1 209 ? -3.300 -17.332 14.560 1.00 88.00 209 GLY A N 1
ATOM 1583 C CA . GLY A 1 209 ? -3.812 -16.485 15.636 1.00 88.00 209 GLY A CA 1
ATOM 1584 C C . GLY A 1 209 ? -2.893 -15.315 16.000 1.00 88.00 209 GLY A C 1
ATOM 1585 O O . GLY A 1 209 ? -3.064 -14.721 17.064 1.00 88.00 209 GLY A O 1
ATOM 1586 N N . GLN A 1 210 ? -1.923 -14.983 15.144 1.00 87.62 210 GLN A N 1
ATOM 1587 C CA . GLN A 1 210 ? -0.941 -13.917 15.341 1.00 87.62 210 GLN A CA 1
ATOM 1588 C C . GLN A 1 210 ? -1.488 -12.567 14.865 1.00 87.62 210 GLN A C 1
ATOM 1590 O O . GLN A 1 210 ? -0.992 -11.956 13.922 1.00 87.62 210 GLN A O 1
ATOM 1595 N N . PHE A 1 211 ? -2.546 -12.107 15.523 1.00 84.75 211 PHE A N 1
ATOM 1596 C CA . PHE A 1 211 ? -3.168 -10.812 15.275 1.00 84.75 211 PHE A CA 1
ATOM 1597 C C . PHE A 1 211 ? -3.778 -10.258 16.565 1.00 84.75 211 PHE A C 1
ATOM 1599 O O . PHE A 1 211 ? -4.004 -10.983 17.537 1.00 84.75 211 PHE A O 1
ATOM 1606 N N . HIS A 1 212 ? -4.060 -8.957 16.581 1.00 81.94 212 HIS A N 1
ATOM 1607 C CA . HIS A 1 212 ? -4.694 -8.316 17.728 1.00 81.94 212 HIS A CA 1
ATOM 1608 C C . HIS A 1 212 ? -6.165 -8.728 17.828 1.00 81.94 212 HIS A C 1
ATOM 1610 O O . HIS A 1 212 ? -6.950 -8.507 16.908 1.00 81.94 212 HIS A O 1
ATOM 1616 N N . LYS A 1 213 ? -6.551 -9.312 18.965 1.00 81.44 213 LYS A N 1
ATOM 1617 C CA . LYS A 1 213 ? -7.937 -9.704 19.244 1.00 81.44 213 LYS A CA 1
ATOM 1618 C C . LYS A 1 213 ? -8.710 -8.501 19.773 1.00 81.44 213 LYS A C 1
ATOM 1620 O O . LYS A 1 213 ? -8.641 -8.187 20.958 1.00 81.44 213 LYS A O 1
ATOM 1625 N N . VAL A 1 214 ? -9.429 -7.834 18.883 1.00 77.75 214 VAL A N 1
ATOM 1626 C CA . VAL A 1 214 ? -10.261 -6.662 19.180 1.00 77.75 214 VAL A CA 1
ATOM 1627 C C . VAL A 1 214 ? -11.672 -6.879 18.630 1.00 77.75 214 VAL A C 1
ATOM 1629 O O . VAL A 1 214 ? -11.830 -7.683 17.709 1.00 77.75 214 VAL A O 1
ATOM 1632 N N . PRO A 1 215 ? -12.702 -6.189 19.156 1.00 74.25 215 PRO A N 1
ATOM 1633 C CA . PRO A 1 215 ? -14.014 -6.177 18.519 1.00 74.25 215 PRO A CA 1
ATOM 1634 C C . PRO A 1 215 ? -13.880 -5.762 17.053 1.00 74.25 215 PRO A C 1
ATOM 1636 O O . PRO A 1 215 ? -13.220 -4.767 16.748 1.00 74.25 215 PRO A O 1
ATOM 1639 N N . PHE A 1 216 ? -14.478 -6.533 16.154 1.00 70.75 216 PHE A N 1
ATOM 1640 C CA . PHE A 1 216 ? -14.312 -6.353 14.720 1.00 70.75 216 PHE A CA 1
ATOM 1641 C C . PHE A 1 216 ? -15.669 -6.436 14.042 1.00 70.75 216 PHE A C 1
ATOM 1643 O O . PHE A 1 216 ? -16.410 -7.392 14.249 1.00 70.75 216 PHE A O 1
ATOM 1650 N N . ILE A 1 217 ? -15.990 -5.418 13.253 1.00 71.88 217 ILE A N 1
ATOM 1651 C CA . ILE A 1 217 ? -17.175 -5.393 12.406 1.00 71.88 217 ILE A CA 1
ATOM 1652 C C . ILE A 1 217 ? -16.675 -5.452 10.970 1.00 71.88 217 ILE A C 1
ATOM 1654 O O . ILE A 1 217 ? -15.857 -4.634 10.554 1.00 71.88 217 ILE A O 1
ATOM 1658 N N . VAL A 1 218 ? -17.175 -6.410 10.199 1.00 77.56 218 VAL A N 1
ATOM 1659 C CA . VAL A 1 218 ? -16.864 -6.522 8.774 1.00 77.56 218 VAL A CA 1
ATOM 1660 C C . VAL A 1 218 ? -18.147 -6.529 7.967 1.00 77.56 218 VAL A C 1
ATOM 1662 O O . VAL A 1 218 ? -19.160 -7.093 8.391 1.00 77.56 218 VAL A O 1
ATOM 1665 N N . GLY A 1 219 ? -18.110 -5.901 6.798 1.00 67.44 219 GLY A N 1
ATOM 1666 C CA . GLY A 1 219 ? -19.213 -5.964 5.856 1.00 67.44 219 GLY A CA 1
ATOM 1667 C C . GLY A 1 219 ? -18.774 -5.824 4.411 1.00 67.44 219 GLY A C 1
ATOM 1668 O O . GLY A 1 219 ? -17.679 -5.352 4.121 1.00 67.44 219 GLY A O 1
ATOM 1669 N N . VAL A 1 220 ? -19.644 -6.258 3.509 1.00 71.75 220 VAL A N 1
ATOM 1670 C CA . VAL A 1 220 ? -19.505 -6.097 2.055 1.00 71.75 220 VAL A CA 1
ATOM 1671 C C . VAL A 1 220 ? -20.805 -5.535 1.500 1.00 71.75 220 VAL A C 1
ATOM 1673 O O . VAL A 1 220 ? -21.866 -5.693 2.116 1.00 71.75 220 VAL A O 1
ATOM 1676 N N . THR A 1 221 ? -20.738 -4.895 0.338 1.00 71.31 221 THR A N 1
ATOM 1677 C CA . THR A 1 221 ? -21.945 -4.572 -0.424 1.00 71.31 221 THR A CA 1
ATOM 1678 C C . THR A 1 221 ? -22.478 -5.827 -1.113 1.00 71.31 221 THR A C 1
ATOM 1680 O O . THR A 1 221 ? -21.733 -6.761 -1.419 1.00 71.31 221 THR A O 1
ATOM 1683 N N . SER A 1 222 ? -23.772 -5.848 -1.418 1.00 70.38 222 SER A N 1
ATOM 1684 C CA . SER A 1 222 ? -24.399 -6.894 -2.240 1.00 70.38 222 SER A CA 1
ATOM 1685 C C . SER A 1 222 ? -23.885 -6.936 -3.693 1.00 70.38 222 SER A C 1
ATOM 1687 O O . SER A 1 222 ? -24.258 -7.842 -4.438 1.00 70.38 222 SER A O 1
ATOM 1689 N N . ALA A 1 223 ? -23.026 -5.990 -4.106 1.00 69.81 223 ALA A N 1
ATOM 1690 C CA . ALA A 1 223 ? -22.710 -5.712 -5.507 1.00 69.81 223 ALA A CA 1
ATOM 1691 C C . ALA A 1 223 ? -21.232 -5.401 -5.827 1.00 69.81 223 ALA A C 1
ATOM 1693 O O . ALA A 1 223 ? -20.976 -4.787 -6.863 1.00 69.81 223 ALA A O 1
ATOM 1694 N N . GLU A 1 224 ? -20.260 -5.805 -4.998 1.00 70.94 224 GLU A N 1
ATOM 1695 C CA . GLU A 1 224 ? -18.827 -5.447 -5.154 1.00 70.94 224 GLU A CA 1
ATOM 1696 C C . GLU A 1 224 ? -18.291 -5.600 -6.591 1.00 70.94 224 GLU A C 1
ATOM 1698 O O . GLU A 1 224 ? -17.604 -4.726 -7.123 1.00 70.94 224 GLU A O 1
ATOM 1703 N N . GLY A 1 225 ? -18.662 -6.698 -7.262 1.00 66.38 225 GLY A N 1
ATOM 1704 C CA . GLY A 1 225 ? -18.202 -7.013 -8.616 1.00 66.38 225 GLY A CA 1
ATOM 1705 C C . GLY A 1 225 ? -18.611 -5.989 -9.679 1.00 66.38 225 GLY A C 1
ATOM 1706 O O . GLY A 1 225 ? -17.909 -5.851 -10.677 1.00 66.38 225 GLY A O 1
ATOM 1707 N N . LYS A 1 226 ? -19.691 -5.218 -9.475 1.00 65.25 226 LYS A N 1
ATOM 1708 C CA . LYS A 1 226 ? -20.124 -4.1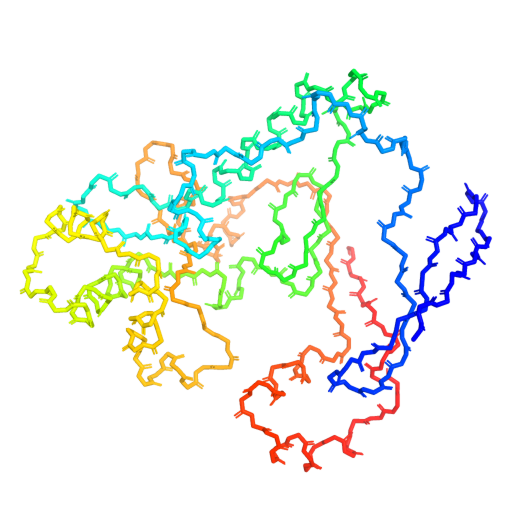91 -10.442 1.00 65.25 226 LYS A CA 1
ATOM 1709 C C . LYS A 1 226 ? -19.110 -3.054 -10.563 1.00 65.25 226 LYS A C 1
ATOM 1711 O O . LYS A 1 226 ? -18.913 -2.544 -11.663 1.00 65.25 226 LYS A O 1
ATOM 1716 N N . LEU A 1 227 ? -18.454 -2.674 -9.461 1.00 62.69 227 LEU A N 1
ATOM 1717 C CA . LEU A 1 227 ? -17.394 -1.662 -9.485 1.00 62.69 227 LEU A CA 1
ATOM 1718 C C . LEU A 1 227 ? -16.229 -2.134 -10.357 1.00 62.69 227 LEU A C 1
ATOM 1720 O O . LEU A 1 227 ? -15.746 -1.399 -11.210 1.00 62.69 227 LEU A O 1
ATOM 1724 N N . VAL A 1 228 ? -15.827 -3.385 -10.163 1.00 61.78 228 VAL A N 1
ATOM 1725 C CA . VAL A 1 228 ? -14.667 -3.985 -10.820 1.00 61.78 228 VAL A CA 1
ATOM 1726 C C . VAL A 1 228 ? -14.913 -4.214 -12.313 1.00 61.78 228 VAL A C 1
ATOM 1728 O O . VAL A 1 228 ? -14.067 -3.890 -13.145 1.00 61.78 228 VAL A O 1
ATOM 1731 N N . LEU A 1 229 ? -16.098 -4.704 -12.683 1.00 60.94 229 LEU A N 1
ATOM 1732 C CA . LEU A 1 229 ? -16.449 -4.916 -14.087 1.00 60.94 229 LEU A CA 1
ATOM 1733 C C . LEU A 1 229 ? -16.533 -3.594 -14.874 1.00 60.94 229 LEU A C 1
ATOM 1735 O O . LEU A 1 229 ? -16.207 -3.577 -16.060 1.00 60.94 229 LEU A O 1
ATOM 1739 N N . ASN A 1 230 ? -16.893 -2.482 -14.217 1.00 52.16 230 ASN A N 1
ATOM 1740 C CA . ASN A 1 230 ? -16.943 -1.147 -14.838 1.00 52.16 230 ASN A CA 1
ATOM 1741 C C . ASN A 1 230 ? -15.565 -0.645 -15.269 1.00 52.16 230 ASN A C 1
ATOM 1743 O O . ASN A 1 230 ? -15.471 0.136 -16.212 1.00 52.16 230 ASN A O 1
ATOM 1747 N N . VAL A 1 231 ? -14.509 -1.101 -14.593 1.00 53.94 231 VAL A N 1
ATOM 1748 C CA . VAL A 1 231 ? -13.126 -0.698 -14.865 1.00 53.94 231 VAL A CA 1
ATOM 1749 C C . VAL A 1 231 ? -12.513 -1.517 -16.005 1.00 53.94 231 VAL A C 1
ATOM 1751 O O . VAL A 1 231 ? -11.728 -0.978 -16.776 1.00 53.94 231 VAL A O 1
ATOM 1754 N N . HIS A 1 232 ? -12.888 -2.793 -16.150 1.00 53.09 232 HIS A N 1
ATOM 1755 C CA . HIS A 1 232 ? -12.197 -3.715 -17.059 1.00 53.09 232 HIS A CA 1
ATOM 1756 C C . HIS A 1 232 ? -12.979 -4.110 -18.319 1.00 53.09 232 HIS A C 1
ATOM 1758 O O . HIS A 1 232 ? -12.347 -4.430 -19.326 1.00 53.09 232 HIS A O 1
ATOM 1764 N N . ASN A 1 233 ? -14.322 -4.128 -18.312 1.00 55.53 233 ASN A N 1
ATOM 1765 C CA . ASN A 1 233 ? -15.083 -4.568 -19.489 1.00 55.53 233 ASN A CA 1
ATOM 1766 C C . ASN A 1 233 ? -16.562 -4.121 -19.481 1.00 55.53 233 ASN A C 1
ATOM 1768 O O . ASN A 1 233 ? -17.438 -4.807 -18.947 1.00 55.53 233 ASN A O 1
ATOM 1772 N N . GLN A 1 234 ? -16.867 -3.004 -20.154 1.00 55.00 234 GLN A N 1
ATOM 1773 C CA . GLN A 1 234 ? -18.244 -2.501 -20.294 1.00 55.00 234 GLN A CA 1
ATOM 1774 C C . GLN A 1 234 ? -19.180 -3.450 -21.070 1.00 55.00 234 GLN A C 1
ATOM 1776 O O . GLN A 1 234 ? -20.394 -3.424 -20.851 1.00 55.00 234 GLN A O 1
ATOM 1781 N N . ALA A 1 235 ? -18.650 -4.305 -21.951 1.00 57.06 235 ALA A N 1
ATOM 1782 C CA . ALA A 1 235 ? -19.468 -5.235 -22.730 1.00 57.06 235 ALA A CA 1
ATOM 1783 C C . ALA A 1 235 ? -20.039 -6.359 -21.850 1.00 57.06 235 ALA A C 1
ATOM 1785 O O . ALA A 1 235 ? -21.237 -6.629 -21.911 1.00 57.06 235 ALA A O 1
ATOM 1786 N N . ILE A 1 236 ? -19.217 -6.928 -20.957 1.00 57.66 236 ILE A N 1
ATOM 1787 C CA . ILE A 1 236 ? -19.661 -7.941 -19.980 1.00 57.66 236 ILE A CA 1
ATOM 1788 C C . ILE A 1 236 ? -20.710 -7.352 -19.034 1.00 57.66 236 ILE A C 1
ATOM 1790 O O . ILE A 1 236 ? -21.705 -8.005 -18.726 1.00 57.66 236 ILE A O 1
ATOM 1794 N N . LEU A 1 237 ? -20.525 -6.102 -18.602 1.00 53.66 237 LEU A N 1
ATOM 1795 C CA . LEU A 1 237 ? -21.529 -5.406 -17.801 1.00 53.66 237 LEU A CA 1
ATOM 1796 C C . LEU A 1 237 ? -22.862 -5.296 -18.522 1.00 53.66 237 LEU A C 1
ATOM 1798 O O . LEU A 1 237 ? -23.882 -5.575 -17.914 1.00 53.66 237 LEU A O 1
ATOM 1802 N N . THR A 1 238 ? -22.862 -4.903 -19.792 1.00 58.31 238 THR A N 1
ATOM 1803 C CA . THR A 1 238 ? -24.097 -4.697 -20.562 1.00 58.31 238 THR A CA 1
ATOM 1804 C C . THR A 1 238 ? -24.877 -6.004 -20.744 1.00 58.31 238 THR A C 1
ATOM 1806 O O . THR A 1 238 ? -26.104 -5.993 -20.722 1.00 58.31 238 THR A O 1
ATOM 1809 N N . GLU A 1 239 ? -24.175 -7.133 -20.857 1.00 61.56 239 GLU A N 1
ATOM 1810 C CA . GLU A 1 239 ? -24.772 -8.469 -20.952 1.00 61.56 239 GLU A CA 1
ATOM 1811 C C . GLU A 1 239 ? -25.302 -8.986 -19.603 1.00 61.56 239 GLU A C 1
ATOM 1813 O O . GLU A 1 239 ? -26.377 -9.579 -19.547 1.00 61.56 239 GLU A O 1
ATOM 1818 N N . TRP A 1 240 ? -24.580 -8.743 -18.504 1.00 57.00 240 TRP A N 1
ATOM 1819 C CA . TRP A 1 240 ? -24.913 -9.297 -17.186 1.00 57.00 240 TRP A CA 1
ATOM 1820 C C . TRP A 1 240 ? -25.764 -8.382 -16.299 1.00 57.00 240 TRP A C 1
ATOM 1822 O O . TRP A 1 240 ? -26.441 -8.873 -15.398 1.00 57.00 240 TRP A O 1
ATOM 1832 N N . LEU A 1 241 ? -25.747 -7.063 -16.517 1.00 58.78 241 LEU A N 1
ATOM 1833 C CA . LEU A 1 241 ? -26.526 -6.078 -15.751 1.00 58.78 241 LEU A CA 1
ATOM 1834 C C . LEU A 1 241 ? -28.025 -6.406 -15.686 1.00 58.78 241 LEU A C 1
ATOM 1836 O O . LEU A 1 241 ? -28.561 -6.318 -14.582 1.00 58.78 241 LEU A O 1
ATOM 1840 N N . PRO A 1 242 ? -28.693 -6.822 -16.785 1.00 62.41 242 PRO A N 1
ATOM 1841 C CA . PRO A 1 242 ? -30.109 -7.198 -16.758 1.00 62.41 242 PRO A CA 1
ATOM 1842 C C . PRO A 1 242 ? -30.417 -8.417 -15.872 1.00 62.41 242 PRO A C 1
ATOM 1844 O O . PRO A 1 242 ? -31.562 -8.611 -15.475 1.00 62.41 242 PRO A O 1
ATOM 1847 N N . SER A 1 243 ? -29.408 -9.238 -15.564 1.00 58.53 243 SER A N 1
ATOM 1848 C CA . SER A 1 243 ? -29.514 -10.458 -14.751 1.00 58.53 243 SER A CA 1
ATOM 1849 C C . SER A 1 243 ? -29.452 -10.186 -13.245 1.00 58.53 243 SER A C 1
ATOM 1851 O O . SER A 1 243 ? -29.791 -11.058 -12.444 1.00 58.53 243 SER A O 1
ATOM 1853 N N . PHE A 1 244 ? -28.984 -9.003 -12.839 1.00 55.38 244 PHE A N 1
ATOM 1854 C CA . PHE A 1 244 ? -28.949 -8.585 -11.440 1.00 55.38 244 PHE A CA 1
ATOM 1855 C C . PHE A 1 244 ? -30.263 -7.872 -11.099 1.00 55.38 244 PHE A C 1
ATOM 1857 O O . PHE A 1 244 ? -30.553 -6.828 -11.675 1.00 55.38 244 PHE A O 1
ATOM 1864 N N . GLY A 1 245 ? -31.042 -8.414 -10.157 1.00 53.06 245 GLY A N 1
ATOM 1865 C CA . GLY A 1 245 ? -32.286 -7.785 -9.692 1.00 53.06 245 GLY A CA 1
ATOM 1866 C C . GLY A 1 245 ? -32.079 -6.381 -9.098 1.00 53.06 245 GLY A C 1
ATOM 1867 O O . GLY A 1 245 ? -30.960 -6.012 -8.727 1.00 53.06 245 GLY A O 1
ATOM 1868 N N . GLU A 1 246 ? -33.160 -5.601 -8.989 1.00 51.53 246 GLU A N 1
ATOM 1869 C CA . GLU A 1 246 ? -33.134 -4.236 -8.427 1.00 51.53 246 GLU A CA 1
ATOM 1870 C C . GLU A 1 246 ? -32.644 -4.199 -6.961 1.00 51.53 246 GLU A C 1
ATOM 1872 O O . GLU A 1 246 ? -32.005 -3.231 -6.553 1.00 51.53 246 GLU A O 1
ATOM 1877 N N . ASP A 1 247 ? -32.802 -5.301 -6.216 1.00 46.31 247 ASP A N 1
ATOM 1878 C CA . ASP A 1 247 ? -32.424 -5.457 -4.796 1.00 46.31 247 ASP A CA 1
ATOM 1879 C C . ASP A 1 247 ? -30.906 -5.407 -4.519 1.00 46.31 247 ASP A C 1
ATOM 1881 O O . ASP A 1 247 ? -30.450 -5.391 -3.373 1.00 46.31 247 ASP A O 1
ATOM 1885 N N . VAL A 1 248 ? -30.075 -5.392 -5.562 1.00 43.34 248 VAL A N 1
ATOM 1886 C CA . VAL A 1 248 ? -28.608 -5.406 -5.441 1.00 43.34 248 VAL A CA 1
ATOM 1887 C C . VAL A 1 248 ? -28.052 -4.052 -4.954 1.00 43.34 248 VAL A C 1
ATOM 1889 O O . VAL A 1 248 ? -26.858 -3.938 -4.703 1.00 43.34 248 VAL A O 1
ATOM 1892 N N . LEU A 1 249 ? -28.889 -3.026 -4.770 1.00 36.25 249 LEU A N 1
ATOM 1893 C CA . LEU A 1 249 ? -28.482 -1.709 -4.259 1.00 36.25 249 LEU A CA 1
ATOM 1894 C C . LEU A 1 249 ? -28.723 -1.500 -2.749 1.00 36.25 249 LEU A C 1
ATOM 1896 O O . LEU A 1 249 ? -28.232 -0.511 -2.208 1.00 36.25 249 LEU A O 1
ATOM 1900 N N . ASP A 1 250 ? -29.387 -2.433 -2.056 1.00 36.59 250 ASP 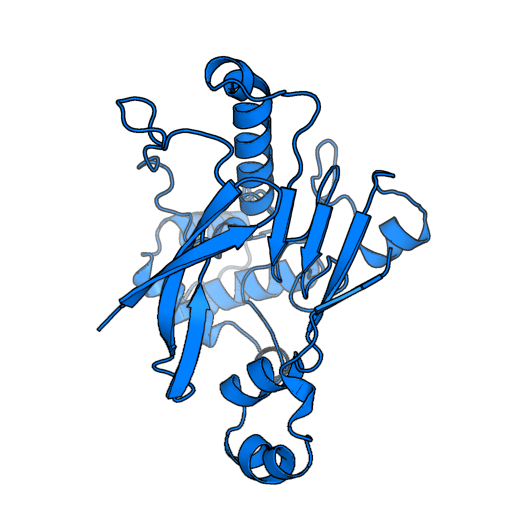A N 1
ATOM 1901 C CA . ASP A 1 250 ? -29.984 -2.156 -0.736 1.00 36.59 250 ASP A CA 1
ATOM 1902 C C . ASP A 1 250 ? -29.252 -2.727 0.496 1.00 36.59 250 ASP A C 1
ATOM 1904 O O . ASP A 1 250 ? -29.799 -2.715 1.598 1.00 36.59 250 ASP A O 1
ATOM 1908 N N . GLY A 1 251 ? -28.002 -3.196 0.393 1.00 40.47 251 GLY A N 1
ATOM 1909 C CA . GLY A 1 251 ? -27.371 -3.850 1.548 1.00 40.47 251 GLY A CA 1
ATOM 1910 C C . GLY A 1 251 ? -25.868 -3.678 1.692 1.00 40.47 251 GLY A C 1
ATOM 1911 O O . GLY A 1 251 ? -25.096 -4.261 0.933 1.00 40.47 251 GLY A O 1
ATOM 1912 N N . VAL A 1 252 ? -25.451 -2.996 2.763 1.00 38.47 252 VAL A N 1
ATOM 1913 C CA . VAL A 1 252 ? -24.202 -3.332 3.463 1.00 38.47 252 VAL A CA 1
ATOM 1914 C C . VAL A 1 252 ? -24.534 -4.466 4.428 1.00 38.47 252 VAL A C 1
ATOM 1916 O O . VAL A 1 252 ? -25.287 -4.273 5.383 1.00 38.47 252 VAL A O 1
ATOM 1919 N N . ILE A 1 253 ? -24.006 -5.664 4.178 1.00 42.19 253 ILE A N 1
ATOM 1920 C CA . ILE A 1 253 ? -24.220 -6.814 5.063 1.00 42.19 253 ILE A CA 1
ATOM 1921 C C . ILE A 1 253 ? -23.109 -6.812 6.105 1.00 42.19 253 ILE A C 1
ATOM 1923 O O . ILE A 1 253 ? -21.987 -7.209 5.801 1.00 42.19 253 ILE A O 1
ATOM 1927 N N . PHE A 1 254 ? -23.418 -6.397 7.332 1.00 31.86 254 PHE A N 1
ATOM 1928 C CA . PHE A 1 254 ? -22.511 -6.552 8.467 1.00 31.86 254 PHE A CA 1
ATOM 1929 C C . PHE A 1 254 ? -22.662 -7.948 9.079 1.00 31.86 254 PHE A C 1
ATOM 1931 O O . PHE A 1 254 ? -23.776 -8.385 9.374 1.00 31.86 254 PHE A O 1
ATOM 1938 N N . ARG A 1 255 ? -21.547 -8.653 9.289 1.00 32.94 255 ARG A N 1
ATOM 1939 C CA . ARG A 1 255 ? -21.499 -9.864 10.123 1.00 32.94 255 ARG A CA 1
ATOM 1940 C C . ARG A 1 255 ? -20.583 -9.586 11.312 1.00 32.94 255 ARG A C 1
ATOM 1942 O O . ARG A 1 255 ? -19.433 -9.198 11.112 1.00 32.94 255 ARG A O 1
ATOM 1949 N N . GLY A 1 256 ? -21.138 -9.713 12.517 1.00 30.55 256 GLY A N 1
ATOM 1950 C CA . GLY A 1 256 ? -20.426 -9.600 13.795 1.00 30.55 256 GLY A CA 1
ATOM 1951 C C . GLY A 1 256 ? -20.082 -10.958 14.381 1.00 30.55 256 GLY A C 1
ATOM 1952 O O . GLY A 1 256 ? -20.724 -11.952 13.966 1.00 30.55 256 GLY A O 1
#